Protein AF-A0A916C7D1-F1 (afdb_monomer_lite)

Foldseek 3Di:
DPPDQDDPVQLVVLQVVLCPDPQAHDPPDSVQSRLQSVLCVVPVQWDGWDDAPPDFQEIETEGQDDDDCVQVVSLVVSQQVPQRNQEYEYEYPVAHSRPVVSSVVLLVPQWDPPLFKDKDAFTQHDQPPPPDPHGRTDIHMRTHSYHADVVSVHDPDDDDDPVVVCCVVPVCPVVVCVVCVCVVCVVDDPDPPDDDPPD

Structure (mmCIF, N/CA/C/O backbone):
data_AF-A0A916C7D1-F1
#
_entry.id   AF-A0A916C7D1-F1
#
loop_
_atom_site.group_PDB
_atom_site.id
_atom_site.type_symbol
_atom_site.label_atom_id
_atom_site.label_alt_id
_atom_site.label_comp_id
_atom_site.label_asym_id
_atom_site.label_entity_id
_atom_site.label_seq_id
_atom_site.pdbx_PDB_ins_code
_atom_site.Cartn_x
_atom_site.Cartn_y
_atom_site.Cartn_z
_atom_site.occupancy
_atom_site.B_iso_or_equiv
_atom_site.auth_seq_id
_atom_site.auth_comp_id
_atom_site.auth_asym_id
_atom_site.auth_atom_id
_atom_site.pdbx_PDB_model_num
ATOM 1 N N . MET A 1 1 ? 5.564 10.829 -29.225 1.00 35.25 1 MET A N 1
ATOM 2 C CA . MET A 1 1 ? 4.770 11.935 -28.636 1.00 35.25 1 MET A CA 1
ATOM 3 C C . MET A 1 1 ? 5.272 12.227 -27.221 1.00 35.25 1 MET A C 1
ATOM 5 O O . MET A 1 1 ? 5.145 11.368 -26.360 1.00 35.25 1 MET A O 1
ATOM 9 N N . ARG A 1 2 ? 5.896 13.388 -26.961 1.00 41.88 2 ARG A N 1
ATOM 10 C CA . ARG A 1 2 ? 6.259 13.799 -25.588 1.00 41.88 2 ARG A CA 1
ATOM 11 C C . ARG A 1 2 ? 4.977 14.198 -24.852 1.00 41.88 2 ARG A C 1
ATOM 13 O O . ARG A 1 2 ? 4.341 15.173 -25.237 1.00 41.88 2 ARG A O 1
ATOM 20 N N . GLY A 1 3 ? 4.586 13.441 -23.826 1.00 49.94 3 GLY A N 1
ATOM 21 C CA . GLY A 1 3 ? 3.453 13.802 -22.971 1.00 49.94 3 GLY A CA 1
ATOM 22 C C . GLY A 1 3 ? 3.654 15.190 -22.353 1.00 49.94 3 GLY A C 1
ATOM 23 O O . GLY A 1 3 ? 4.772 15.534 -21.962 1.00 49.94 3 GLY A O 1
ATOM 24 N N . LYS A 1 4 ? 2.587 15.999 -22.287 1.00 60.44 4 LYS A N 1
ATOM 25 C CA . LYS A 1 4 ? 2.621 17.338 -21.673 1.00 60.44 4 LYS A CA 1
ATOM 26 C C . LYS A 1 4 ? 3.214 17.246 -20.257 1.00 60.44 4 LYS A C 1
ATOM 28 O O . LYS A 1 4 ? 2.735 16.457 -19.439 1.00 60.44 4 LYS A O 1
ATOM 33 N N . LYS A 1 5 ? 4.262 18.034 -19.976 1.00 68.69 5 LYS A N 1
ATOM 34 C CA . LYS A 1 5 ? 4.862 18.139 -18.635 1.00 68.69 5 LYS A CA 1
ATOM 35 C C . LYS A 1 5 ? 3.813 18.675 -17.648 1.00 68.69 5 LYS A C 1
ATOM 37 O O . LYS A 1 5 ? 2.983 19.496 -18.027 1.00 68.69 5 LYS A O 1
ATOM 42 N N . ALA A 1 6 ? 3.838 18.187 -16.407 1.00 73.94 6 ALA A N 1
ATOM 43 C CA . ALA A 1 6 ? 3.000 18.725 -15.334 1.00 73.94 6 ALA A CA 1
ATOM 44 C C . ALA A 1 6 ? 3.373 20.193 -15.070 1.00 73.94 6 ALA A C 1
ATOM 46 O O . ALA A 1 6 ? 4.562 20.515 -15.078 1.00 73.94 6 ALA A O 1
ATOM 47 N N . THR A 1 7 ? 2.386 21.063 -14.852 1.00 82.75 7 THR A N 1
ATOM 48 C CA . THR A 1 7 ? 2.628 22.466 -14.479 1.00 82.75 7 THR A CA 1
ATOM 49 C C . THR A 1 7 ? 2.867 22.590 -12.973 1.00 82.75 7 THR A C 1
ATOM 51 O O . THR A 1 7 ? 2.420 21.747 -12.193 1.00 82.75 7 THR A O 1
ATOM 54 N N . THR A 1 8 ? 3.555 23.650 -12.543 1.00 77.50 8 THR A N 1
ATOM 55 C CA . THR A 1 8 ? 3.795 23.942 -11.118 1.00 77.50 8 THR A CA 1
ATOM 56 C C . THR A 1 8 ? 2.486 24.032 -10.330 1.00 77.50 8 THR A C 1
ATOM 58 O O . THR A 1 8 ? 2.383 23.478 -9.241 1.00 77.50 8 THR A O 1
ATOM 61 N N . GLU A 1 9 ? 1.454 24.645 -10.913 1.00 81.50 9 GLU A N 1
ATOM 62 C CA . GLU A 1 9 ? 0.116 24.754 -10.316 1.00 81.50 9 GLU A CA 1
ATOM 63 C C . GLU A 1 9 ? -0.519 23.390 -10.038 1.00 81.50 9 GLU A C 1
ATOM 65 O O . GLU A 1 9 ? -1.119 23.195 -8.986 1.00 81.50 9 GLU A O 1
ATOM 70 N N . GLN A 1 10 ? -0.342 22.420 -10.940 1.00 78.94 10 GLN A N 1
ATOM 71 C CA . GLN A 1 10 ? -0.865 21.062 -10.763 1.00 78.94 10 GLN A CA 1
ATOM 72 C C . GLN A 1 10 ? -0.169 20.334 -9.609 1.00 78.94 10 GLN A C 1
ATOM 74 O O . GLN A 1 10 ? -0.823 19.636 -8.840 1.00 78.94 10 GLN A O 1
ATOM 79 N N . ILE A 1 11 ? 1.146 20.520 -9.459 1.00 75.50 11 ILE A N 1
ATOM 80 C CA . ILE A 1 11 ? 1.911 19.950 -8.340 1.00 75.50 11 ILE A CA 1
ATOM 81 C C . ILE A 1 11 ? 1.467 20.595 -7.022 1.00 75.50 11 ILE A C 1
ATOM 83 O O . ILE A 1 11 ? 1.210 19.890 -6.049 1.00 75.50 11 ILE A O 1
ATOM 87 N N . ILE A 1 12 ? 1.316 21.923 -7.002 1.00 75.38 12 ILE A N 1
ATOM 88 C CA . ILE A 1 12 ? 0.826 22.661 -5.832 1.00 75.38 12 ILE A CA 1
ATOM 89 C C . ILE A 1 12 ? -0.597 22.223 -5.463 1.00 75.38 12 ILE A C 1
ATOM 91 O O . ILE A 1 12 ? -0.888 22.079 -4.280 1.00 75.38 12 ILE A O 1
ATOM 95 N N . ALA A 1 13 ? -1.475 21.983 -6.440 1.00 78.00 13 ALA A N 1
ATOM 96 C CA . ALA A 1 13 ? -2.831 21.504 -6.186 1.00 78.00 13 ALA A CA 1
ATOM 97 C C . ALA A 1 13 ? -2.830 20.138 -5.484 1.00 78.00 13 ALA A C 1
ATOM 99 O O . ALA A 1 13 ? -3.511 19.982 -4.475 1.00 78.00 13 ALA A O 1
ATOM 100 N N . VAL A 1 14 ? -2.002 19.192 -5.945 1.00 73.06 14 VAL A N 1
ATOM 101 C CA . VAL A 1 14 ? -1.853 17.877 -5.294 1.00 73.06 14 VAL A CA 1
ATOM 102 C C . VAL A 1 14 ? -1.266 18.008 -3.888 1.00 73.06 14 VAL A C 1
ATOM 104 O O . VAL A 1 14 ? -1.755 17.364 -2.965 1.00 73.06 14 VAL A O 1
ATOM 107 N N . LEU A 1 15 ? -0.267 18.875 -3.693 1.00 69.25 15 LEU A N 1
ATOM 108 C CA . LEU A 1 15 ? 0.289 19.158 -2.364 1.00 69.25 15 LEU A CA 1
ATOM 109 C C . LEU A 1 15 ? -0.768 19.736 -1.410 1.00 69.25 15 LEU A C 1
ATOM 111 O O . LEU A 1 15 ? -0.832 19.336 -0.250 1.00 69.25 15 LEU A O 1
ATOM 115 N N . LYS A 1 16 ? -1.615 20.654 -1.893 1.00 68.38 16 LYS A N 1
ATOM 116 C CA . LYS A 1 16 ? -2.704 21.255 -1.108 1.00 68.38 16 LYS A CA 1
ATOM 117 C C . LYS A 1 16 ? -3.805 20.245 -0.779 1.00 68.38 16 LYS A C 1
ATOM 119 O O . LYS A 1 16 ? -4.255 20.212 0.360 1.00 68.38 16 LYS A O 1
ATOM 124 N N . GLU A 1 17 ? -4.207 19.408 -1.734 1.00 67.56 17 GLU A N 1
ATOM 125 C CA . GLU A 1 17 ? -5.181 18.327 -1.519 1.00 67.56 17 GLU A CA 1
ATOM 126 C C . GLU A 1 17 ? -4.675 17.333 -0.461 1.00 67.56 17 GLU A C 1
ATOM 128 O O . GLU A 1 17 ? -5.382 17.030 0.500 1.00 67.56 17 GLU A O 1
ATOM 133 N N . ALA A 1 18 ? -3.414 16.904 -0.579 1.00 60.62 18 ALA A N 1
ATOM 134 C CA . ALA A 1 18 ? -2.760 16.021 0.386 1.00 60.62 18 ALA A CA 1
ATOM 135 C C . ALA A 1 18 ? -2.576 16.658 1.778 1.00 60.62 18 ALA A C 1
ATOM 137 O O . ALA A 1 18 ? -2.448 15.946 2.773 1.00 60.62 18 ALA A O 1
ATOM 138 N N . ALA A 1 19 ? -2.550 17.991 1.869 1.00 54.19 19 ALA A N 1
ATOM 139 C CA . ALA A 1 19 ? -2.508 18.714 3.140 1.00 54.19 19 ALA A CA 1
ATOM 140 C C . ALA A 1 19 ? -3.900 18.908 3.776 1.00 54.19 19 ALA A C 1
ATOM 142 O O . ALA A 1 19 ? -3.979 19.119 4.984 1.00 54.19 19 ALA A O 1
ATOM 143 N N . ALA A 1 20 ? -4.979 18.839 2.986 1.00 51.28 20 ALA A N 1
ATOM 144 C CA . ALA A 1 20 ? -6.351 19.134 3.412 1.00 51.28 20 ALA A CA 1
ATOM 145 C C . ALA A 1 20 ? -7.208 17.887 3.724 1.00 51.28 20 ALA A C 1
ATOM 147 O O . ALA A 1 20 ? -8.295 18.016 4.286 1.00 51.28 20 ALA A O 1
ATOM 148 N N . GLY A 1 21 ? -6.756 16.682 3.359 1.00 49.97 21 GLY A N 1
ATOM 149 C CA . GLY A 1 21 ? -7.507 15.441 3.563 1.00 49.97 21 GLY A CA 1
ATOM 150 C C . GLY A 1 21 ? -7.534 14.963 5.030 1.00 49.97 21 GLY A C 1
ATOM 151 O O . GLY A 1 21 ? -6.478 14.863 5.651 1.00 49.97 21 GLY A O 1
ATOM 152 N N . PRO A 1 22 ? -8.698 14.564 5.586 1.00 42.72 22 PRO A N 1
ATOM 153 C CA . PRO A 1 22 ? -8.833 14.170 6.996 1.00 42.72 22 PRO A CA 1
ATOM 154 C C . PRO A 1 22 ? -8.250 12.787 7.352 1.00 42.72 22 PRO A C 1
ATOM 156 O O . PRO A 1 22 ? -8.287 12.406 8.517 1.00 42.72 22 PRO A O 1
ATOM 159 N N . ARG A 1 23 ? -7.743 12.010 6.379 1.00 48.44 23 ARG A N 1
ATOM 160 C CA . ARG A 1 23 ? -7.235 10.636 6.601 1.00 48.44 23 ARG A CA 1
ATOM 161 C C . ARG A 1 23 ? -5.829 10.344 6.079 1.00 48.44 23 ARG A C 1
ATOM 163 O O . ARG A 1 23 ? -5.183 9.458 6.616 1.00 48.44 23 ARG A O 1
ATOM 170 N N . PHE A 1 24 ? -5.352 11.070 5.071 1.00 48.81 24 PHE A N 1
ATOM 171 C CA . PHE A 1 24 ? -4.033 10.852 4.475 1.00 48.81 24 PHE A CA 1
ATOM 172 C C . PHE A 1 24 ? -3.272 12.167 4.519 1.00 48.81 24 PHE A C 1
ATOM 174 O O . PHE A 1 24 ? -3.355 12.979 3.602 1.00 48.81 24 PHE A O 1
ATOM 181 N N . ARG A 1 25 ? -2.570 12.409 5.623 1.00 48.59 25 ARG A N 1
ATOM 182 C CA . ARG A 1 25 ? -1.620 13.516 5.708 1.00 48.59 25 ARG A CA 1
ATOM 183 C C . ARG A 1 25 ? -0.259 12.984 5.288 1.00 48.59 25 ARG A C 1
ATOM 185 O O . ARG A 1 25 ? 0.162 11.997 5.875 1.00 48.59 25 ARG A O 1
ATOM 192 N N . ARG A 1 26 ? 0.443 13.732 4.425 1.00 54.31 26 ARG A N 1
ATOM 193 C CA . ARG A 1 26 ? 1.877 13.623 4.050 1.00 54.31 26 ARG A CA 1
ATOM 194 C C . ARG A 1 26 ? 2.105 13.091 2.636 1.00 54.31 26 ARG A C 1
ATOM 196 O O . ARG A 1 26 ? 2.590 11.993 2.430 1.00 54.31 26 ARG A O 1
ATOM 203 N N . VAL A 1 27 ? 1.905 13.956 1.649 1.00 55.91 27 VAL A N 1
ATOM 204 C CA . VAL A 1 27 ? 2.911 14.013 0.584 1.00 55.91 27 VAL A CA 1
ATOM 205 C C . VAL A 1 27 ? 4.042 14.873 1.146 1.00 55.91 27 VAL A C 1
ATOM 207 O O . VAL A 1 27 ? 3.941 16.099 1.161 1.00 55.91 27 VAL A O 1
ATOM 210 N N . ALA A 1 28 ? 5.055 14.233 1.736 1.00 57.72 28 ALA A N 1
ATOM 211 C CA . ALA A 1 28 ? 6.120 14.933 2.461 1.00 57.72 28 ALA A CA 1
ATOM 212 C C . ALA A 1 28 ? 7.096 15.657 1.517 1.00 57.72 28 ALA A C 1
ATOM 214 O O . ALA A 1 28 ? 7.663 16.686 1.884 1.00 57.72 28 ALA A O 1
ATOM 215 N N . ALA A 1 29 ? 7.263 15.150 0.290 1.00 69.69 29 ALA A N 1
ATOM 216 C CA . ALA A 1 29 ? 8.194 15.691 -0.692 1.00 69.69 29 ALA A CA 1
ATOM 217 C C . ALA A 1 29 ? 7.489 16.120 -1.997 1.00 69.69 29 ALA A C 1
ATOM 219 O O . ALA A 1 29 ? 6.632 15.398 -2.512 1.00 69.69 29 ALA A O 1
ATOM 220 N N . PRO A 1 30 ? 7.901 17.238 -2.629 1.00 76.62 30 PRO A N 1
ATOM 221 C CA . PRO A 1 30 ? 7.400 17.647 -3.948 1.00 76.62 30 PRO A CA 1
ATOM 222 C C . PRO A 1 30 ? 7.543 16.570 -5.036 1.00 76.62 30 PRO A C 1
ATOM 224 O O . PRO A 1 30 ? 6.753 16.516 -5.979 1.00 76.62 30 PRO A O 1
ATOM 227 N N . MET A 1 31 ? 8.546 15.697 -4.902 1.00 79.56 31 MET A N 1
ATOM 228 C CA . MET A 1 31 ? 8.765 14.574 -5.814 1.00 79.56 31 MET A CA 1
ATOM 229 C C . MET A 1 31 ? 7.673 13.509 -5.698 1.00 79.56 31 MET A C 1
ATOM 231 O O . MET A 1 31 ? 7.200 13.023 -6.728 1.00 79.56 31 MET A O 1
ATOM 235 N N . ASP A 1 32 ? 7.215 13.218 -4.481 1.00 85.00 32 ASP A N 1
ATOM 236 C CA . ASP A 1 32 ? 6.101 12.299 -4.238 1.00 85.00 32 ASP A CA 1
ATOM 237 C C . ASP A 1 32 ? 4.797 12.882 -4.787 1.00 85.00 32 ASP A C 1
ATOM 239 O O . ASP A 1 32 ? 4.029 12.172 -5.431 1.00 85.00 32 ASP A O 1
ATOM 243 N N . ALA A 1 33 ? 4.591 14.200 -4.661 1.00 85.06 33 ALA A N 1
ATOM 244 C CA . ALA A 1 33 ? 3.433 14.889 -5.239 1.00 85.06 33 ALA A CA 1
ATOM 245 C C . ALA A 1 33 ? 3.380 14.733 -6.759 1.00 85.06 33 ALA A C 1
ATOM 247 O O . ALA A 1 33 ? 2.333 14.447 -7.344 1.00 85.06 33 ALA A O 1
ATOM 248 N N . LEU A 1 34 ? 4.529 14.910 -7.413 1.00 87.00 34 LEU A N 1
ATOM 249 C CA . LEU A 1 34 ? 4.649 14.759 -8.855 1.00 87.00 34 LEU A CA 1
ATOM 250 C C . LEU A 1 34 ? 4.457 13.300 -9.291 1.00 87.00 34 LEU A C 1
ATOM 252 O O . LEU A 1 34 ? 3.812 13.052 -10.315 1.00 87.00 34 LEU A O 1
ATOM 256 N N . ALA A 1 35 ? 5.014 12.344 -8.544 1.00 89.44 35 ALA A N 1
ATOM 257 C CA . ALA A 1 35 ? 4.830 10.919 -8.801 1.00 89.44 35 ALA A CA 1
ATOM 258 C C . ALA A 1 35 ? 3.353 10.528 -8.659 1.00 89.44 35 ALA A C 1
ATOM 260 O O . ALA A 1 35 ? 2.786 9.962 -9.595 1.00 89.44 35 ALA A O 1
ATOM 261 N N . LEU A 1 36 ? 2.711 10.931 -7.561 1.00 91.69 36 LEU A N 1
ATOM 262 C CA . LEU A 1 36 ? 1.290 10.721 -7.297 1.00 91.69 36 LEU A CA 1
ATOM 263 C C . LEU A 1 36 ? 0.418 11.332 -8.397 1.00 91.69 36 LEU A C 1
ATOM 265 O O . LEU A 1 36 ? -0.439 10.648 -8.948 1.00 91.69 36 LEU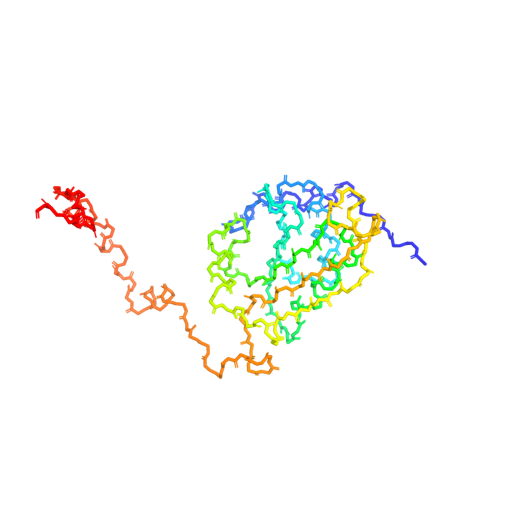 A O 1
ATOM 269 N N . TYR A 1 37 ? 0.676 12.583 -8.787 1.00 90.25 37 TYR A N 1
ATOM 270 C CA . TYR A 1 37 ? -0.042 13.248 -9.876 1.00 90.25 37 TYR A CA 1
ATOM 271 C C . TYR A 1 37 ? 0.034 12.459 -11.191 1.00 90.25 37 TYR A C 1
ATOM 273 O O . TYR A 1 37 ? -0.970 12.256 -11.877 1.00 90.25 37 TYR A O 1
ATOM 281 N N . ARG A 1 38 ? 1.235 12.000 -11.562 1.00 90.94 38 ARG A N 1
ATOM 282 C CA . ARG A 1 38 ? 1.444 11.214 -12.788 1.00 90.94 38 ARG A CA 1
ATOM 283 C C . ARG A 1 38 ? 0.774 9.850 -12.711 1.00 90.94 38 ARG A C 1
ATOM 285 O O . ARG A 1 38 ? 0.254 9.389 -13.726 1.00 90.94 38 ARG A O 1
ATOM 292 N N . LEU A 1 39 ? 0.802 9.221 -11.541 1.00 93.25 39 LEU A N 1
ATOM 293 C CA . LEU A 1 39 ? 0.208 7.912 -11.319 1.00 93.25 39 LEU A CA 1
ATOM 294 C C . LEU A 1 39 ? -1.323 8.002 -11.367 1.00 93.25 39 LEU A C 1
ATOM 296 O O . LEU A 1 39 ? -1.935 7.239 -12.107 1.00 93.25 39 LEU A O 1
ATOM 300 N N . ARG A 1 40 ? -1.923 9.017 -10.727 1.00 94.44 40 ARG A N 1
ATOM 301 C CA . ARG A 1 40 ? -3.372 9.289 -10.750 1.00 94.44 40 ARG A CA 1
ATOM 302 C C . ARG A 1 40 ? -3.939 9.546 -12.144 1.00 94.44 40 ARG A C 1
ATOM 304 O O . ARG A 1 40 ? -5.084 9.200 -12.408 1.00 94.44 40 ARG A O 1
ATOM 311 N N . LYS A 1 41 ? -3.145 10.098 -13.070 1.00 93.31 41 LYS A N 1
ATOM 312 C CA . LYS A 1 41 ? -3.568 10.231 -14.477 1.00 93.31 41 LYS A CA 1
ATOM 313 C C . LYS A 1 41 ? -3.825 8.893 -15.165 1.00 93.31 41 LYS A C 1
ATOM 315 O O . LYS A 1 41 ? -4.655 8.842 -16.064 1.00 93.31 41 LYS A O 1
ATOM 320 N N . ALA A 1 42 ? -3.075 7.857 -14.798 1.00 93.25 42 ALA A N 1
ATOM 321 C CA . ALA A 1 42 ? -3.276 6.507 -15.316 1.00 93.25 42 ALA A CA 1
ATOM 322 C C . ALA A 1 42 ? -4.251 5.707 -14.439 1.00 93.25 42 ALA A C 1
ATOM 324 O O . ALA A 1 42 ? -5.025 4.911 -14.957 1.00 93.25 42 ALA A O 1
ATOM 325 N N . PHE A 1 43 ? -4.234 5.955 -13.127 1.00 96.31 43 PHE A N 1
ATOM 326 C CA . PHE A 1 43 ? -4.995 5.218 -12.123 1.00 96.31 43 PHE A CA 1
ATOM 327 C C . PHE A 1 43 ? -5.682 6.182 -11.147 1.00 96.31 43 PHE A C 1
ATOM 329 O O . PHE A 1 43 ? -5.120 6.483 -10.091 1.00 96.31 43 PHE A O 1
ATOM 336 N N . PRO A 1 44 ? -6.893 6.668 -11.469 1.00 94.69 44 PRO A N 1
ATOM 337 C CA . PRO A 1 44 ? -7.619 7.613 -10.617 1.00 94.69 44 PRO A CA 1
ATOM 338 C C . PRO A 1 44 ? -7.890 7.100 -9.194 1.00 94.69 44 PRO A C 1
ATOM 340 O O . PRO A 1 44 ? -8.000 7.903 -8.274 1.00 94.69 44 PRO A O 1
ATOM 343 N N . ASP A 1 45 ? -7.936 5.778 -9.001 1.00 95.44 45 ASP A N 1
ATOM 344 C CA . ASP A 1 45 ? -8.154 5.133 -7.699 1.00 95.44 45 ASP A CA 1
ATOM 345 C C . ASP A 1 45 ? -6.922 5.149 -6.770 1.00 95.44 45 ASP A C 1
ATOM 347 O O . ASP A 1 45 ? -6.991 4.661 -5.640 1.00 95.44 45 ASP A O 1
ATOM 351 N N . VAL A 1 46 ? -5.776 5.676 -7.221 1.00 96.00 46 VAL A N 1
ATOM 352 C CA . VAL A 1 46 ? -4.591 5.849 -6.368 1.00 96.00 46 VAL A CA 1
ATOM 353 C C . VAL A 1 46 ? -4.803 7.040 -5.441 1.00 96.00 46 VAL A C 1
ATOM 355 O O . VAL A 1 46 ? -4.856 8.193 -5.871 1.00 96.00 46 VAL A O 1
ATOM 358 N N . LEU A 1 47 ? -4.881 6.766 -4.144 1.00 93.00 47 LEU A N 1
ATOM 359 C CA . LEU A 1 47 ? -5.227 7.753 -3.129 1.00 93.00 47 LEU A CA 1
ATOM 360 C C . LEU A 1 47 ? -4.000 8.468 -2.574 1.00 93.00 47 LEU A C 1
ATOM 362 O O . LEU A 1 47 ? -4.046 9.682 -2.396 1.00 93.00 47 LEU A O 1
ATOM 366 N N . ALA A 1 48 ? -2.909 7.751 -2.328 1.00 92.19 48 ALA A N 1
ATOM 367 C CA . ALA A 1 48 ? -1.706 8.325 -1.737 1.00 92.19 48 ALA A CA 1
ATOM 368 C C . ALA A 1 48 ? -0.446 7.591 -2.195 1.00 92.19 48 ALA A C 1
ATOM 370 O O . ALA A 1 48 ? -0.500 6.442 -2.637 1.00 92.19 48 ALA A O 1
ATOM 371 N N . LEU A 1 49 ? 0.681 8.290 -2.090 1.00 93.19 49 LEU A N 1
ATOM 372 C CA . LEU A 1 49 ? 2.020 7.766 -2.307 1.00 93.19 49 LEU A CA 1
ATOM 373 C C . LEU A 1 49 ? 2.929 8.381 -1.246 1.00 93.19 49 LEU A C 1
ATOM 375 O O . LEU A 1 49 ? 2.973 9.607 -1.133 1.00 93.19 49 LEU A O 1
ATOM 379 N N . ASP A 1 50 ? 3.635 7.533 -0.509 1.00 91.62 50 ASP A N 1
ATOM 380 C CA . ASP A 1 50 ? 4.586 7.924 0.529 1.00 91.62 50 ASP A CA 1
ATOM 381 C C . ASP A 1 50 ? 5.943 7.267 0.262 1.00 91.62 50 ASP A C 1
ATOM 383 O O . ASP A 1 50 ? 6.041 6.043 0.130 1.00 91.62 50 ASP A O 1
ATOM 387 N N . SER A 1 51 ? 6.990 8.085 0.150 1.00 91.12 51 SER A N 1
ATOM 388 C CA . SER A 1 51 ? 8.371 7.605 0.170 1.00 91.12 51 SER A CA 1
ATOM 389 C C . SER A 1 51 ? 8.844 7.542 1.621 1.00 91.12 51 SER A C 1
ATOM 391 O O . SER A 1 51 ? 8.930 8.571 2.293 1.00 91.12 51 SER A O 1
ATOM 393 N N . VAL A 1 52 ? 9.188 6.347 2.104 1.00 90.44 52 VAL A N 1
ATOM 394 C CA . VAL A 1 52 ? 9.455 6.132 3.533 1.00 90.44 52 VAL A CA 1
ATOM 395 C C . VAL A 1 52 ? 10.735 6.852 3.964 1.00 90.44 52 VAL A C 1
ATOM 397 O O . VAL A 1 52 ? 11.846 6.518 3.540 1.00 90.44 52 VAL A O 1
ATOM 400 N N . GLY A 1 53 ? 10.588 7.838 4.852 1.00 84.88 53 GLY A N 1
ATOM 401 C CA . GLY A 1 53 ? 11.711 8.572 5.433 1.00 84.88 53 GLY A CA 1
ATOM 402 C C . GLY A 1 53 ? 12.675 7.641 6.174 1.00 84.88 53 GLY A C 1
ATOM 403 O O . GLY A 1 53 ? 12.262 6.848 7.014 1.00 84.88 53 GLY A O 1
ATOM 404 N N . GLY A 1 54 ? 13.969 7.724 5.854 1.00 84.69 54 GLY A N 1
ATOM 405 C CA . GLY A 1 54 ? 15.000 6.854 6.435 1.00 84.69 54 GLY A CA 1
ATOM 406 C C . GLY A 1 54 ? 15.113 5.461 5.799 1.00 84.69 54 GLY A C 1
ATOM 407 O O . GLY A 1 54 ? 16.067 4.751 6.099 1.00 84.69 54 GLY A O 1
ATOM 408 N N . ALA A 1 55 ? 14.215 5.089 4.879 1.00 89.00 55 ALA A N 1
ATOM 409 C CA . ALA A 1 55 ? 14.250 3.820 4.149 1.00 89.00 55 ALA A CA 1
ATOM 410 C C . ALA A 1 55 ? 14.259 4.058 2.629 1.00 89.00 55 ALA A C 1
ATOM 412 O O . ALA A 1 55 ? 13.320 3.719 1.906 1.00 89.00 55 ALA A O 1
ATOM 413 N N . THR A 1 56 ? 15.346 4.653 2.125 1.00 88.38 56 THR A N 1
ATOM 414 C CA . THR A 1 56 ? 15.539 4.911 0.689 1.00 88.38 56 THR A CA 1
ATOM 415 C C . THR A 1 56 ? 15.275 3.651 -0.132 1.00 88.38 56 THR A C 1
ATOM 417 O O . THR A 1 56 ? 15.851 2.598 0.133 1.00 88.38 56 THR A O 1
ATOM 420 N N . GLY A 1 57 ? 14.422 3.755 -1.150 1.00 92.06 57 GLY A N 1
ATOM 421 C CA . GLY A 1 57 ? 14.022 2.603 -1.957 1.00 92.06 57 GLY A CA 1
ATOM 422 C C . GLY A 1 57 ? 12.590 2.138 -1.706 1.00 92.06 57 GLY A C 1
ATOM 423 O O . GLY A 1 57 ? 12.004 1.528 -2.599 1.00 92.06 57 GLY A O 1
ATOM 424 N N . TRP A 1 58 ? 12.031 2.426 -0.527 1.00 95.75 58 TRP A N 1
ATOM 425 C CA . TRP A 1 58 ? 10.685 2.013 -0.133 1.00 95.75 58 TRP A CA 1
ATOM 426 C C . TRP A 1 58 ? 9.649 3.066 -0.506 1.00 95.75 58 TRP A C 1
ATOM 428 O O . TRP A 1 58 ? 9.734 4.216 -0.072 1.00 95.75 58 TRP A O 1
ATOM 438 N N . ILE A 1 59 ? 8.653 2.655 -1.289 1.00 96.00 59 ILE A N 1
ATOM 439 C CA . ILE A 1 59 ? 7.498 3.486 -1.622 1.00 96.00 59 ILE A CA 1
ATOM 440 C C . ILE A 1 59 ? 6.222 2.719 -1.308 1.00 96.00 59 ILE A C 1
ATOM 442 O O . ILE A 1 59 ? 6.035 1.588 -1.762 1.00 96.00 59 ILE A O 1
ATOM 446 N N . ILE A 1 60 ? 5.338 3.363 -0.558 1.00 97.38 60 ILE A N 1
ATOM 447 C CA . ILE A 1 60 ? 4.031 2.837 -0.185 1.00 97.38 60 ILE A CA 1
ATOM 448 C C . ILE A 1 60 ? 2.980 3.565 -1.016 1.00 97.38 60 ILE A C 1
ATOM 450 O O . ILE A 1 60 ? 2.991 4.792 -1.112 1.00 97.38 60 ILE A O 1
ATOM 454 N N . VAL A 1 61 ? 2.075 2.818 -1.641 1.00 97.19 61 VAL A N 1
ATOM 455 C CA . VAL A 1 61 ? 0.983 3.368 -2.448 1.00 97.19 61 VAL A CA 1
ATOM 456 C C . VAL A 1 61 ? -0.339 2.880 -1.886 1.00 97.19 61 VAL A C 1
ATOM 458 O O . VAL A 1 61 ? -0.579 1.678 -1.799 1.00 97.19 61 VAL A O 1
ATOM 461 N N . THR A 1 62 ? -1.220 3.813 -1.550 1.00 97.31 62 THR A N 1
ATOM 462 C CA . THR A 1 62 ? -2.570 3.503 -1.079 1.00 97.31 62 THR A CA 1
ATOM 463 C C . THR A 1 62 ? -3.548 3.577 -2.245 1.00 97.31 62 THR A C 1
ATOM 465 O O . THR A 1 62 ? -3.589 4.591 -2.948 1.00 97.31 62 THR A O 1
ATOM 468 N N . ILE A 1 63 ? -4.364 2.538 -2.439 1.00 97.44 63 ILE A N 1
ATOM 469 C CA . ILE A 1 63 ? -5.359 2.475 -3.520 1.00 97.44 63 ILE A CA 1
ATOM 470 C C . ILE A 1 63 ? -6.767 2.159 -3.007 1.00 97.44 63 ILE A C 1
ATOM 472 O O . ILE A 1 63 ? -6.953 1.417 -2.043 1.00 97.44 63 ILE A O 1
ATOM 476 N N . ASP A 1 64 ? -7.786 2.677 -3.691 1.00 97.06 64 ASP A N 1
ATOM 477 C CA . ASP A 1 64 ? -9.156 2.166 -3.592 1.00 97.06 64 ASP A CA 1
ATOM 478 C C . ASP A 1 64 ? -9.350 1.053 -4.629 1.00 97.06 64 ASP A C 1
ATOM 480 O O . ASP A 1 64 ? -9.840 1.299 -5.729 1.00 97.06 64 ASP A O 1
ATOM 484 N N . LYS A 1 65 ? -8.911 -0.169 -4.302 1.00 96.88 65 LYS A N 1
ATOM 485 C CA . LYS A 1 65 ? -8.910 -1.310 -5.228 1.00 96.88 65 LYS A CA 1
ATOM 486 C C . LYS A 1 65 ? -10.312 -1.587 -5.798 1.00 96.88 65 LYS A C 1
ATOM 488 O O . LYS A 1 65 ? -11.263 -1.841 -5.061 1.00 96.88 65 LYS A O 1
ATOM 493 N N . LYS A 1 66 ? -10.431 -1.559 -7.128 1.00 96.25 66 LYS A N 1
ATOM 494 C CA . LYS A 1 66 ? -11.660 -1.774 -7.914 1.00 96.25 66 LYS A CA 1
ATOM 495 C C . LYS A 1 66 ? -11.652 -3.054 -8.730 1.00 96.25 66 LYS A C 1
ATOM 497 O O . LYS A 1 66 ? -12.719 -3.516 -9.125 1.00 96.25 66 LYS A O 1
ATOM 502 N N . ARG A 1 67 ? -10.474 -3.592 -9.056 1.00 95.62 67 ARG A N 1
ATOM 503 C CA . ARG A 1 67 ? -10.338 -4.747 -9.954 1.00 95.62 67 ARG A CA 1
ATOM 504 C C . ARG A 1 67 ? -9.191 -5.659 -9.542 1.00 95.62 67 ARG A C 1
ATOM 506 O O . ARG A 1 67 ? -8.208 -5.220 -8.944 1.00 95.62 67 ARG A O 1
ATOM 513 N N . ARG A 1 68 ? -9.313 -6.915 -9.967 1.00 95.38 68 ARG A N 1
ATOM 514 C CA . ARG A 1 68 ? -8.287 -7.947 -9.847 1.00 95.38 68 ARG A CA 1
ATOM 515 C C . ARG A 1 68 ? -6.966 -7.491 -10.471 1.00 95.38 68 ARG A C 1
ATOM 517 O O . ARG A 1 68 ? -6.969 -6.994 -11.597 1.00 95.38 68 ARG A O 1
ATOM 524 N N . GLY A 1 69 ? -5.853 -7.674 -9.768 1.00 95.44 69 GLY A N 1
ATOM 525 C CA . GLY A 1 69 ? -4.503 -7.370 -10.254 1.00 95.44 69 GLY A CA 1
ATOM 526 C C . GLY A 1 69 ? -4.173 -5.877 -10.381 1.00 95.44 69 GLY A C 1
ATOM 527 O O . GLY A 1 69 ? -3.073 -5.541 -10.823 1.00 95.44 69 GLY A O 1
ATOM 528 N N . GLN A 1 70 ? -5.078 -4.975 -9.977 1.00 97.69 70 GLN A N 1
ATOM 529 C CA . GLN A 1 70 ? -4.865 -3.526 -10.070 1.00 97.69 70 GLN A CA 1
ATOM 530 C C . GLN A 1 70 ? -3.625 -3.072 -9.291 1.00 97.69 70 GLN A C 1
ATOM 532 O O . GLN A 1 70 ? -2.898 -2.200 -9.757 1.00 97.69 70 GLN A O 1
ATOM 537 N N . ALA A 1 71 ? -3.360 -3.669 -8.127 1.00 97.94 71 ALA A N 1
ATOM 538 C CA . ALA A 1 71 ? -2.195 -3.334 -7.316 1.00 97.94 71 ALA A CA 1
ATOM 539 C C . ALA A 1 71 ? -0.878 -3.597 -8.065 1.00 97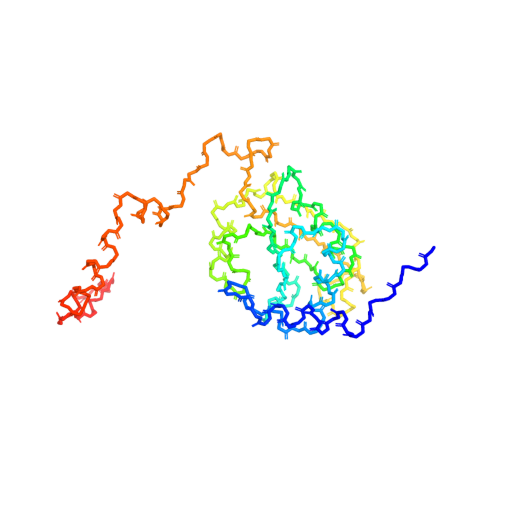.94 71 ALA A C 1
ATOM 541 O O . ALA A 1 71 ? -0.026 -2.711 -8.147 1.00 97.94 71 ALA A O 1
ATOM 542 N N . LEU A 1 72 ? -0.742 -4.767 -8.699 1.00 97.69 72 LEU A N 1
ATOM 543 C CA . LEU A 1 72 ? 0.426 -5.092 -9.522 1.00 97.69 72 LEU A CA 1
ATOM 544 C C . LEU A 1 72 ? 0.533 -4.171 -10.746 1.00 97.69 72 LEU A C 1
ATOM 546 O O . LEU A 1 72 ? 1.624 -3.714 -11.077 1.00 97.69 72 LEU A O 1
ATOM 550 N N . GLU A 1 73 ? -0.585 -3.827 -11.392 1.00 98.00 73 GLU A N 1
ATOM 551 C CA . GLU A 1 73 ? -0.603 -2.889 -12.525 1.00 98.00 73 GLU A CA 1
ATOM 552 C C . GLU A 1 73 ? -0.085 -1.491 -12.132 1.00 98.00 73 GLU A C 1
ATOM 554 O O . GLU A 1 73 ? 0.791 -0.927 -12.801 1.00 98.00 73 GLU A O 1
ATOM 559 N N . VAL A 1 74 ? -0.565 -0.966 -11.000 1.00 98.25 74 VAL A N 1
ATOM 560 C CA . VAL A 1 74 ? -0.097 0.296 -10.407 1.00 98.25 74 VAL A CA 1
ATOM 561 C C . VAL A 1 74 ? 1.390 0.204 -10.055 1.00 98.25 74 VAL A C 1
ATOM 563 O O . VAL A 1 74 ? 2.164 1.102 -10.403 1.00 98.25 74 VAL A O 1
ATOM 566 N N . GLY A 1 75 ? 1.810 -0.897 -9.424 1.00 98.12 75 GLY A N 1
ATOM 567 C CA . GLY A 1 75 ? 3.200 -1.151 -9.053 1.00 98.12 75 GLY A CA 1
ATOM 568 C C . GLY A 1 75 ? 4.141 -1.177 -10.257 1.00 98.12 75 GLY A C 1
ATOM 569 O O . GLY A 1 75 ? 5.163 -0.490 -10.246 1.00 98.12 75 GLY A O 1
ATOM 570 N N . ARG A 1 76 ? 3.774 -1.870 -11.346 1.00 98.12 76 ARG A N 1
ATOM 571 C CA . ARG A 1 76 ? 4.565 -1.907 -12.591 1.00 98.12 76 ARG A CA 1
ATOM 572 C C . ARG A 1 76 ? 4.728 -0.515 -13.184 1.00 98.12 76 ARG A C 1
ATOM 574 O O . ARG A 1 76 ? 5.830 -0.132 -13.585 1.00 98.12 76 ARG A O 1
ATOM 581 N N . ARG A 1 77 ? 3.652 0.279 -13.214 1.00 97.44 77 ARG A N 1
ATOM 582 C CA . ARG A 1 77 ? 3.717 1.658 -13.714 1.00 97.44 77 ARG A CA 1
ATOM 583 C C . ARG A 1 77 ? 4.664 2.513 -12.879 1.00 97.44 77 ARG A C 1
ATOM 585 O O . ARG A 1 77 ? 5.442 3.291 -13.444 1.00 97.44 77 ARG A O 1
ATOM 592 N N . LEU A 1 78 ? 4.602 2.389 -11.556 1.00 96.62 78 LEU A N 1
ATOM 593 C CA . LEU A 1 78 ? 5.489 3.122 -10.659 1.00 96.62 78 LEU A CA 1
ATOM 594 C C . LEU A 1 78 ? 6.946 2.667 -10.826 1.00 96.62 78 LEU A C 1
ATOM 596 O O . LEU A 1 78 ? 7.824 3.514 -10.983 1.00 96.62 78 LEU A O 1
ATOM 600 N N . ALA A 1 79 ? 7.198 1.359 -10.912 1.00 96.69 79 ALA A N 1
ATOM 601 C CA . ALA A 1 79 ? 8.526 0.788 -11.139 1.00 96.69 79 ALA A CA 1
ATOM 602 C C . ALA A 1 79 ? 9.187 1.311 -12.428 1.00 96.69 79 ALA A C 1
ATOM 604 O O . ALA A 1 79 ? 10.390 1.577 -12.441 1.00 96.69 79 ALA A O 1
ATOM 605 N N . GLN A 1 80 ? 8.412 1.519 -13.495 1.00 94.25 80 GLN A N 1
ATOM 606 C CA . GLN A 1 80 ? 8.909 2.072 -14.761 1.00 94.25 80 GLN A CA 1
ATOM 607 C C . GLN A 1 80 ? 9.189 3.581 -14.709 1.00 94.25 80 GLN A C 1
ATOM 609 O O . GLN A 1 80 ? 10.004 4.085 -15.479 1.00 94.25 80 GLN A O 1
ATOM 614 N N . THR A 1 81 ? 8.481 4.325 -13.854 1.00 92.19 81 THR A N 1
ATOM 615 C CA . THR A 1 81 ? 8.505 5.800 -13.865 1.00 92.19 81 THR A CA 1
ATOM 616 C C . THR A 1 81 ? 9.299 6.427 -12.731 1.00 92.19 81 THR A C 1
ATOM 618 O O . THR A 1 81 ? 9.720 7.578 -12.865 1.00 92.19 81 THR A O 1
ATOM 621 N N . SER A 1 82 ? 9.519 5.695 -11.641 1.00 92.62 82 SER A N 1
ATOM 622 C CA . SER A 1 82 ? 10.261 6.155 -10.473 1.00 92.62 82 SER A CA 1
ATOM 623 C C . SER A 1 82 ? 11.567 5.385 -10.325 1.00 92.62 82 SER A C 1
ATOM 625 O O . SER A 1 82 ? 11.569 4.173 -10.108 1.00 92.62 82 SER A O 1
ATOM 627 N N . ILE A 1 83 ? 12.694 6.093 -10.412 1.00 92.75 83 ILE A N 1
ATOM 628 C CA . ILE A 1 83 ? 14.033 5.504 -10.251 1.00 92.75 83 ILE A CA 1
ATOM 629 C C . ILE A 1 83 ? 14.321 5.063 -8.809 1.00 92.75 83 ILE A C 1
ATOM 631 O O . ILE A 1 83 ? 15.153 4.187 -8.604 1.00 92.75 83 ILE A O 1
ATOM 635 N N . SER A 1 84 ? 13.632 5.642 -7.820 1.00 91.44 84 SER A N 1
ATOM 636 C CA . SER A 1 84 ? 13.820 5.347 -6.395 1.00 91.44 84 SER A CA 1
ATOM 637 C C . SER A 1 84 ? 12.921 4.226 -5.876 1.00 91.44 84 SER A C 1
ATOM 639 O O . SER A 1 84 ? 13.119 3.775 -4.759 1.00 91.44 84 SER A O 1
ATOM 641 N N . ALA A 1 85 ? 11.946 3.760 -6.658 1.00 94.81 85 ALA A N 1
ATOM 642 C CA . ALA A 1 85 ? 10.964 2.762 -6.237 1.00 94.81 85 ALA A CA 1
ATOM 643 C C . ALA A 1 85 ? 11.524 1.332 -6.314 1.00 94.81 85 ALA A C 1
ATOM 645 O O . ALA A 1 85 ? 11.197 0.594 -7.239 1.00 94.81 85 ALA A O 1
ATOM 646 N N . LYS A 1 86 ? 12.415 0.952 -5.397 1.00 96.56 86 LYS A N 1
ATOM 647 C CA . LYS A 1 86 ? 13.011 -0.394 -5.375 1.00 96.56 86 LYS A CA 1
ATOM 648 C C . LYS A 1 86 ? 12.076 -1.433 -4.760 1.00 96.56 86 LYS A C 1
ATOM 650 O O . LYS A 1 86 ? 11.945 -2.533 -5.291 1.00 96.56 86 LYS A O 1
ATOM 655 N N . ILE A 1 87 ? 11.431 -1.064 -3.660 1.00 98.00 87 ILE A N 1
ATOM 656 C CA . ILE A 1 87 ? 10.450 -1.868 -2.938 1.00 98.00 87 ILE A CA 1
ATOM 657 C C . ILE A 1 87 ? 9.146 -1.080 -2.962 1.00 98.00 87 ILE A C 1
ATOM 659 O O . ILE A 1 87 ? 9.061 0.012 -2.403 1.00 98.00 87 ILE A O 1
ATOM 663 N N . ILE A 1 88 ? 8.152 -1.612 -3.664 1.00 98.50 88 ILE A N 1
ATOM 664 C CA . ILE A 1 88 ? 6.855 -0.968 -3.859 1.00 98.50 88 ILE A CA 1
ATOM 665 C C . ILE A 1 88 ? 5.820 -1.768 -3.086 1.00 98.50 88 ILE A C 1
ATOM 667 O O . ILE A 1 88 ? 5.530 -2.903 -3.453 1.00 98.50 88 ILE A O 1
ATOM 671 N N . VAL A 1 89 ? 5.251 -1.178 -2.042 1.00 98.56 89 VAL A N 1
ATOM 672 C CA . VAL A 1 89 ? 4.195 -1.803 -1.240 1.00 98.56 89 VAL A CA 1
ATOM 673 C C . VAL A 1 89 ? 2.871 -1.144 -1.586 1.00 98.56 89 VAL A C 1
ATOM 675 O O . VAL A 1 89 ? 2.713 0.064 -1.422 1.00 98.56 89 VAL A O 1
ATOM 678 N N . ILE A 1 90 ? 1.912 -1.925 -2.070 1.00 98.50 90 ILE A N 1
ATOM 679 C CA . ILE A 1 90 ? 0.565 -1.440 -2.369 1.00 98.50 90 ILE A CA 1
ATOM 680 C C . ILE A 1 90 ? -0.372 -1.864 -1.240 1.00 98.50 90 ILE A C 1
ATOM 682 O O . ILE A 1 90 ? -0.438 -3.045 -0.906 1.00 98.50 90 ILE A O 1
ATOM 686 N N . VAL A 1 91 ? -1.099 -0.908 -0.665 1.00 98.19 91 VAL A N 1
ATOM 687 C CA . VAL A 1 91 ? -2.052 -1.129 0.432 1.00 98.19 91 VAL A CA 1
ATOM 688 C C . VAL A 1 91 ? -3.437 -0.587 0.076 1.00 98.19 91 VAL A C 1
ATOM 690 O O . VAL A 1 91 ? -3.587 0.286 -0.782 1.00 98.19 91 VAL A O 1
ATOM 693 N N . ASP A 1 92 ? -4.470 -1.107 0.733 1.00 96.31 92 ASP A N 1
ATOM 694 C CA . ASP A 1 92 ? -5.845 -0.633 0.563 1.00 96.31 92 ASP A CA 1
ATOM 695 C C . ASP A 1 92 ? -6.087 0.724 1.235 1.00 96.31 92 ASP A C 1
ATOM 697 O O . ASP A 1 92 ? -5.397 1.122 2.172 1.00 96.31 92 ASP A O 1
ATOM 701 N N . LYS A 1 93 ? -7.165 1.395 0.817 1.00 94.94 93 LYS A N 1
ATOM 702 C CA . LYS A 1 93 ? -7.662 2.669 1.367 1.00 94.94 93 LYS A CA 1
ATOM 703 C C . LYS A 1 93 ? -7.953 2.697 2.872 1.00 94.94 93 LYS A C 1
ATOM 705 O O . LYS A 1 93 ? -8.274 3.762 3.395 1.00 94.94 93 LYS A O 1
ATOM 710 N N . ASP A 1 94 ? -7.954 1.551 3.547 1.00 92.19 94 ASP A N 1
ATOM 711 C CA . ASP A 1 94 ? -8.155 1.451 4.995 1.00 92.19 94 ASP A CA 1
ATOM 712 C C . ASP A 1 94 ? -6.844 1.480 5.797 1.00 92.19 94 ASP A C 1
ATOM 714 O O . ASP A 1 94 ? -6.904 1.415 7.024 1.00 92.19 94 ASP A O 1
ATOM 718 N N . VAL A 1 95 ? -5.695 1.593 5.120 1.00 92.62 95 VAL A N 1
ATOM 719 C CA . VAL A 1 95 ? -4.350 1.628 5.710 1.00 92.62 95 VAL A CA 1
ATOM 720 C C . VAL A 1 95 ? -3.722 3.004 5.494 1.00 92.62 95 VAL A C 1
ATOM 722 O O . VAL A 1 95 ? -3.628 3.476 4.355 1.00 92.62 95 VAL A O 1
ATOM 725 N N . ASP A 1 96 ? -3.255 3.643 6.572 1.00 90.44 96 ASP A N 1
ATOM 726 C CA . ASP A 1 96 ? -2.441 4.856 6.456 1.00 90.44 96 ASP A CA 1
ATOM 727 C C . ASP A 1 96 ? -1.014 4.485 6.030 1.00 90.44 96 ASP A C 1
ATOM 729 O O . ASP A 1 96 ? -0.212 4.001 6.830 1.00 90.44 96 ASP A O 1
ATOM 733 N N . GLY A 1 97 ? -0.679 4.749 4.763 1.00 89.50 97 GLY A N 1
ATOM 734 C CA . GLY A 1 97 ? 0.647 4.470 4.204 1.00 89.50 97 GLY A CA 1
ATOM 735 C C . GLY A 1 97 ? 1.797 5.199 4.908 1.00 89.50 97 GLY A C 1
ATOM 736 O O . GLY A 1 97 ? 2.940 4.775 4.801 1.00 89.50 97 GLY A O 1
ATOM 737 N N . THR A 1 98 ? 1.500 6.255 5.667 1.00 87.88 98 THR A N 1
ATOM 738 C CA . THR A 1 98 ? 2.489 7.072 6.388 1.00 87.88 98 THR A CA 1
ATOM 739 C C . THR A 1 98 ? 2.709 6.596 7.831 1.00 87.88 98 THR A C 1
ATOM 741 O O . THR A 1 98 ? 3.559 7.128 8.559 1.00 87.88 98 THR A O 1
ATOM 744 N N . ASN A 1 99 ? 1.933 5.595 8.263 1.00 90.81 99 ASN A N 1
ATOM 745 C CA . ASN A 1 99 ? 2.092 4.877 9.517 1.00 90.81 99 ASN A CA 1
ATOM 746 C C . ASN A 1 99 ? 2.752 3.521 9.240 1.00 90.81 99 ASN A C 1
ATOM 748 O O . ASN A 1 99 ? 2.094 2.529 8.919 1.00 90.81 99 ASN A O 1
ATOM 752 N N . LEU A 1 100 ? 4.074 3.463 9.408 1.00 91.12 100 LEU A N 1
ATOM 753 C CA . LEU A 1 100 ? 4.840 2.252 9.118 1.00 91.12 100 LEU A CA 1
ATOM 754 C C . LEU A 1 100 ? 4.394 1.051 9.970 1.00 91.12 100 LEU A C 1
ATOM 756 O O . LEU A 1 100 ? 4.455 -0.078 9.495 1.00 91.12 100 LEU A O 1
ATOM 760 N N . GLY A 1 101 ? 3.896 1.272 11.192 1.00 94.12 101 GLY A N 1
ATOM 761 C CA . GLY A 1 101 ? 3.347 0.202 12.030 1.00 94.12 101 GLY A CA 1
ATOM 762 C C . GLY A 1 101 ? 2.119 -0.462 11.401 1.00 94.12 101 GLY A C 1
ATOM 763 O O . GLY A 1 101 ? 2.040 -1.690 11.339 1.00 94.12 101 GLY A O 1
ATOM 764 N N . GLU A 1 102 ? 1.192 0.337 10.865 1.00 93.25 102 GLU A N 1
ATOM 765 C CA . GLU A 1 102 ? 0.022 -0.178 10.140 1.00 93.25 102 GLU A CA 1
ATOM 766 C C . GLU A 1 102 ? 0.410 -0.879 8.838 1.00 93.25 102 GLU A C 1
ATOM 768 O O . GLU A 1 102 ? -0.145 -1.931 8.511 1.00 93.25 102 GLU A O 1
ATOM 773 N N . VAL A 1 103 ? 1.386 -0.337 8.111 1.00 95.94 103 VAL A N 1
ATOM 774 C CA . VAL A 1 103 ? 1.868 -0.927 6.856 1.00 95.94 103 VAL A CA 1
ATOM 775 C C . VAL A 1 103 ? 2.558 -2.262 7.117 1.00 95.94 103 VAL A C 1
ATOM 777 O O . VAL A 1 103 ? 2.224 -3.245 6.462 1.00 95.94 103 VAL A O 1
ATOM 780 N N . MET A 1 104 ? 3.446 -2.344 8.111 1.00 96.44 104 MET A N 1
ATOM 781 C CA . MET A 1 104 ? 4.093 -3.602 8.504 1.00 96.44 104 MET A CA 1
ATOM 782 C C . MET A 1 104 ? 3.068 -4.648 8.951 1.00 96.44 104 MET A C 1
ATOM 784 O O . MET A 1 104 ? 3.152 -5.801 8.531 1.00 96.44 104 MET A O 1
ATOM 788 N N . HIS A 1 105 ? 2.063 -4.253 9.741 1.00 95.00 105 HIS A N 1
ATOM 789 C CA . HIS A 1 105 ? 0.967 -5.149 10.112 1.00 95.00 105 HIS A CA 1
ATOM 790 C C . HIS A 1 105 ? 0.184 -5.632 8.884 1.00 95.00 105 HIS A C 1
ATOM 792 O O . HIS A 1 105 ? -0.140 -6.814 8.778 1.00 95.00 105 HIS A O 1
ATOM 798 N N . THR A 1 106 ? -0.101 -4.739 7.935 1.00 95.38 106 THR A N 1
ATOM 799 C CA . THR A 1 106 ? -0.814 -5.062 6.691 1.00 95.38 106 THR A CA 1
ATOM 800 C C . THR A 1 106 ? -0.016 -6.040 5.834 1.00 95.38 106 THR A C 1
ATOM 802 O O . THR A 1 106 ? -0.562 -7.051 5.401 1.00 95.38 106 THR A O 1
ATOM 805 N N . VAL A 1 107 ? 1.285 -5.801 5.652 1.00 97.38 107 VAL A N 1
ATOM 806 C CA . VAL A 1 107 ? 2.182 -6.724 4.945 1.00 97.38 107 VAL A CA 1
ATOM 807 C C . VAL A 1 107 ? 2.206 -8.082 5.652 1.00 97.38 107 VAL A C 1
ATOM 809 O O . VAL A 1 107 ? 1.999 -9.099 5.007 1.00 97.38 107 VAL A O 1
ATOM 812 N N . GLY A 1 108 ? 2.365 -8.123 6.977 1.00 95.69 108 GLY A N 1
ATOM 813 C CA . GLY A 1 108 ? 2.416 -9.386 7.723 1.00 95.69 108 GLY A CA 1
ATOM 814 C C . GLY A 1 108 ? 1.096 -10.169 7.770 1.00 95.69 108 GLY A C 1
ATOM 815 O O . GLY A 1 108 ? 1.122 -11.380 7.962 1.00 95.69 108 GLY A O 1
ATOM 816 N N . SER A 1 109 ? -0.052 -9.504 7.611 1.00 92.12 109 SER A N 1
ATOM 817 C CA . SER A 1 109 ? -1.377 -10.131 7.758 1.00 92.12 109 SER A CA 1
ATOM 818 C C . SER A 1 109 ? -2.112 -10.392 6.442 1.00 92.12 109 SER A C 1
ATOM 820 O O . SER A 1 109 ? -2.922 -11.317 6.388 1.00 92.12 109 SER A O 1
ATOM 822 N N . ARG A 1 110 ? -1.870 -9.593 5.392 1.00 93.06 110 ARG A N 1
ATOM 823 C CA . ARG A 1 110 ? -2.610 -9.667 4.117 1.00 93.06 110 ARG A CA 1
ATOM 824 C C . ARG A 1 110 ? -1.786 -10.225 2.965 1.00 93.06 110 ARG A C 1
ATOM 826 O O . ARG A 1 110 ? -2.345 -10.883 2.091 1.00 93.06 110 ARG A O 1
ATOM 833 N N . TRP A 1 111 ? -0.485 -9.941 2.934 1.00 95.56 111 TRP A N 1
ATOM 834 C CA . TRP A 1 111 ? 0.353 -10.296 1.795 1.00 95.56 111 TRP A CA 1
ATOM 835 C C . TRP A 1 111 ? 0.648 -11.795 1.785 1.00 95.56 111 TRP A C 1
ATOM 837 O O . TRP A 1 111 ? 1.208 -12.341 2.733 1.00 95.56 111 TRP A O 1
ATOM 847 N N . GLN A 1 112 ? 0.293 -12.455 0.683 1.00 93.88 112 GLN A N 1
ATOM 848 C CA . GLN A 1 112 ? 0.757 -13.803 0.373 1.00 93.88 112 GLN A CA 1
ATOM 849 C C . GLN A 1 112 ? 1.909 -13.713 -0.636 1.00 93.88 112 GLN A C 1
ATOM 851 O O . GLN A 1 112 ? 1.657 -13.391 -1.799 1.00 93.88 112 GLN A O 1
ATOM 856 N N . PRO A 1 113 ? 3.166 -13.998 -0.235 1.00 94.56 113 PRO A N 1
ATOM 857 C CA . PRO A 1 113 ? 4.332 -13.694 -1.064 1.00 94.56 113 PRO A CA 1
ATOM 858 C C . PRO A 1 113 ? 4.352 -14.361 -2.438 1.00 94.56 113 PRO A C 1
ATOM 860 O O . PRO A 1 113 ? 4.858 -13.773 -3.384 1.00 94.56 113 PRO A O 1
ATOM 863 N N . PHE A 1 114 ? 3.814 -15.575 -2.564 1.00 92.25 114 PHE A N 1
ATOM 864 C CA . PHE A 1 114 ? 3.852 -16.313 -3.826 1.00 92.25 114 PHE A CA 1
ATOM 865 C C . PHE A 1 114 ? 2.900 -15.735 -4.897 1.00 92.25 114 PHE A C 1
ATOM 867 O O . PHE A 1 114 ? 3.381 -15.401 -5.977 1.00 92.25 114 PHE A O 1
ATOM 874 N N . PRO A 1 115 ? 1.579 -15.582 -4.650 1.00 92.50 115 PRO A N 1
ATOM 875 C CA . PRO A 1 115 ? 0.657 -15.059 -5.665 1.00 92.50 115 PRO A CA 1
ATOM 876 C C . PRO A 1 115 ? 0.652 -13.527 -5.785 1.00 92.50 115 PRO A C 1
ATOM 878 O O . PRO A 1 115 ? 0.272 -13.004 -6.830 1.00 92.50 115 PRO A O 1
ATOM 881 N N . ALA A 1 116 ? 1.048 -12.806 -4.730 1.00 96.19 116 ALA A N 1
ATOM 882 C CA . ALA A 1 116 ? 0.851 -11.361 -4.605 1.00 96.19 116 ALA A CA 1
ATOM 883 C C . ALA A 1 116 ? 2.180 -10.580 -4.586 1.00 96.19 116 ALA A C 1
ATOM 885 O O . ALA A 1 116 ? 2.302 -9.539 -3.935 1.00 96.19 116 ALA A O 1
ATOM 886 N N . ALA A 1 117 ? 3.202 -11.085 -5.282 1.00 97.12 117 ALA A N 1
ATOM 887 C CA . ALA A 1 117 ? 4.462 -10.378 -5.485 1.00 97.12 117 ALA A CA 1
ATOM 888 C C . ALA A 1 117 ? 4.964 -10.509 -6.924 1.00 97.12 117 ALA A C 1
ATOM 890 O O . ALA A 1 117 ? 4.750 -11.518 -7.592 1.00 97.12 117 ALA A O 1
ATOM 891 N N . GLU A 1 118 ? 5.678 -9.489 -7.387 1.00 97.94 118 GLU A N 1
ATOM 892 C CA . GLU A 1 118 ? 6.318 -9.505 -8.698 1.00 97.94 118 GLU A CA 1
ATOM 893 C C . GLU A 1 118 ? 7.698 -8.867 -8.615 1.00 97.94 118 GLU A C 1
ATOM 895 O O . GLU A 1 118 ? 7.843 -7.723 -8.178 1.00 97.94 118 GLU A O 1
ATOM 900 N N . ILE A 1 119 ? 8.711 -9.611 -9.054 1.00 98.38 119 ILE A N 1
ATOM 901 C CA . ILE A 1 119 ? 10.071 -9.102 -9.197 1.00 98.38 119 ILE A CA 1
ATOM 902 C C . ILE A 1 119 ? 10.264 -8.689 -10.652 1.00 98.38 119 ILE A C 1
ATOM 904 O O . ILE A 1 119 ? 10.080 -9.482 -11.572 1.00 98.38 119 ILE A O 1
ATOM 908 N N . LEU A 1 120 ? 10.644 -7.432 -10.845 1.00 97.94 120 LEU A N 1
ATOM 909 C CA . LEU A 1 120 ? 10.960 -6.851 -12.136 1.00 97.94 120 LEU A CA 1
ATOM 910 C C . LEU A 1 120 ? 12.471 -6.707 -12.251 1.00 97.94 120 LEU A C 1
ATOM 912 O O . LEU A 1 120 ? 13.080 -5.929 -11.511 1.00 97.94 120 LEU A O 1
ATOM 916 N N . ASP A 1 121 ? 13.058 -7.441 -13.187 1.00 96.44 121 ASP A N 1
ATOM 917 C CA . ASP A 1 121 ? 14.480 -7.328 -13.480 1.00 96.44 121 ASP A CA 1
ATOM 918 C C . ASP A 1 121 ? 14.780 -6.135 -14.403 1.00 96.44 121 ASP A C 1
ATOM 920 O O . ASP A 1 121 ? 13.915 -5.638 -15.128 1.00 96.44 121 ASP A O 1
ATOM 924 N N . ASP A 1 122 ? 16.023 -5.665 -14.336 1.00 95.31 122 ASP A N 1
ATOM 925 C CA . ASP A 1 122 ? 16.605 -4.619 -15.169 1.00 95.31 122 ASP A CA 1
ATOM 926 C C . ASP A 1 122 ? 15.715 -3.368 -15.354 1.00 95.31 122 ASP A C 1
ATOM 928 O O . ASP A 1 122 ? 15.336 -2.967 -16.459 1.00 95.31 122 ASP A O 1
ATOM 932 N N . MET A 1 123 ? 15.394 -2.700 -14.246 1.00 96.81 123 MET A N 1
ATOM 933 C CA . MET A 1 123 ? 14.612 -1.461 -14.217 1.00 96.81 123 MET A CA 1
ATOM 934 C C . MET A 1 123 ? 15.495 -0.227 -13.967 1.00 96.81 123 MET A C 1
ATOM 936 O O . MET A 1 123 ? 16.595 -0.349 -13.426 1.00 96.81 123 MET A O 1
ATOM 940 N N . PRO A 1 124 ? 15.056 0.995 -14.344 1.00 95.19 124 PRO A N 1
ATOM 941 C CA . PRO A 1 124 ? 15.769 2.225 -13.994 1.00 95.19 124 PRO A CA 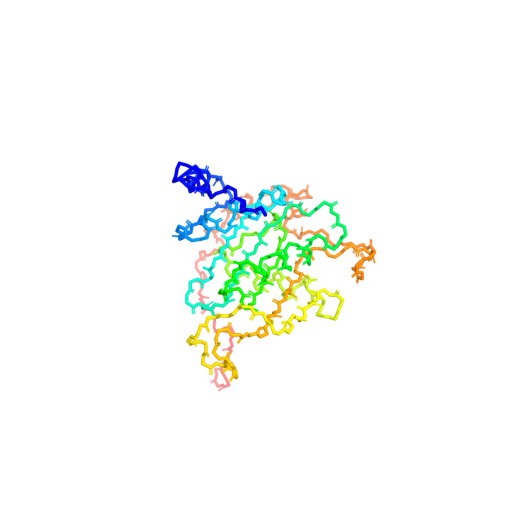1
ATOM 942 C C . PRO A 1 124 ? 15.931 2.353 -12.474 1.00 95.19 124 PRO A C 1
ATOM 944 O O . PRO A 1 124 ? 14.937 2.322 -11.747 1.00 95.19 124 PRO A O 1
ATOM 947 N N . GLY A 1 125 ? 17.165 2.500 -12.005 1.00 94.31 125 GLY A N 1
ATOM 948 C CA . GLY A 1 125 ? 17.520 2.588 -10.589 1.00 94.31 125 GLY A CA 1
ATOM 949 C C . GLY A 1 125 ? 18.288 3.863 -10.255 1.00 94.31 125 GLY A C 1
ATOM 950 O O . GLY A 1 125 ? 18.638 4.653 -11.135 1.00 94.31 125 GLY A O 1
ATOM 951 N N . ILE A 1 126 ? 18.573 4.059 -8.970 1.00 93.00 126 ILE A N 1
ATOM 952 C CA . ILE A 1 126 ? 19.432 5.150 -8.502 1.00 93.00 126 ILE A CA 1
ATOM 953 C C . ILE A 1 126 ? 20.889 4.828 -8.896 1.00 93.00 126 ILE A C 1
ATOM 955 O O . ILE A 1 126 ? 21.369 3.747 -8.564 1.00 93.00 126 ILE A O 1
ATOM 959 N N . PRO A 1 127 ? 21.627 5.736 -9.569 1.00 93.44 127 PRO A N 1
ATOM 960 C CA . PRO A 1 127 ? 23.021 5.491 -9.964 1.00 93.44 127 PRO A CA 1
ATOM 961 C C . PRO A 1 127 ? 23.981 5.153 -8.818 1.00 93.44 127 PRO A C 1
ATOM 963 O O . PRO A 1 127 ? 24.960 4.448 -9.041 1.00 93.44 127 PRO A O 1
ATOM 966 N N . LEU A 1 128 ? 23.677 5.651 -7.618 1.00 92.56 128 LEU A N 1
ATOM 967 C CA . LEU A 1 128 ? 24.433 5.459 -6.379 1.00 92.56 128 LEU A CA 1
ATOM 968 C C . LEU A 1 128 ? 23.856 4.347 -5.479 1.00 92.56 128 LEU A C 1
ATOM 970 O O . LEU A 1 128 ? 24.172 4.316 -4.294 1.00 92.56 128 LEU A O 1
ATOM 974 N N . ASP A 1 129 ? 22.978 3.470 -5.988 1.00 92.25 129 ASP A N 1
ATOM 975 C CA . ASP A 1 129 ? 22.517 2.299 -5.223 1.00 92.25 129 ASP A CA 1
ATOM 976 C C . ASP A 1 129 ? 23.716 1.363 -4.962 1.00 92.25 129 ASP A C 1
ATOM 978 O O . ASP A 1 129 ? 24.259 0.808 -5.920 1.00 92.25 129 ASP A O 1
ATOM 982 N N . PRO A 1 130 ? 24.134 1.154 -3.697 1.00 92.94 130 PRO A N 1
ATOM 983 C CA . PRO A 1 130 ? 25.321 0.359 -3.374 1.00 92.94 130 PRO A CA 1
ATOM 984 C C . PRO A 1 130 ? 25.174 -1.129 -3.718 1.00 92.94 130 PRO A C 1
ATOM 986 O O . PRO A 1 130 ? 26.167 -1.845 -3.767 1.00 92.94 130 PRO A O 1
ATOM 989 N N . SER A 1 131 ? 23.951 -1.608 -3.953 1.00 93.38 131 SER A N 1
ATOM 990 C CA . SER A 1 131 ? 23.692 -2.995 -4.359 1.00 93.38 131 SER A CA 1
ATOM 991 C C . SER A 1 131 ? 23.553 -3.176 -5.876 1.00 93.38 131 SER A C 1
ATOM 993 O O . SER A 1 131 ? 23.371 -4.300 -6.342 1.00 93.38 131 SER A O 1
ATOM 995 N N . ALA A 1 132 ? 23.603 -2.093 -6.660 1.00 92.69 132 ALA A N 1
ATOM 996 C CA . ALA A 1 132 ? 23.457 -2.173 -8.106 1.00 92.69 132 ALA A CA 1
ATOM 997 C C . ALA A 1 132 ? 24.732 -2.724 -8.762 1.00 92.69 132 ALA A C 1
ATOM 999 O O . ALA A 1 132 ? 25.800 -2.125 -8.677 1.00 92.69 132 ALA A O 1
ATOM 1000 N N . VAL A 1 133 ? 24.596 -3.831 -9.498 1.00 93.62 133 VAL A N 1
ATOM 1001 C CA . VAL A 1 133 ? 25.690 -4.409 -10.304 1.00 93.62 133 VAL A CA 1
ATOM 1002 C C . VAL A 1 133 ? 26.062 -3.489 -11.472 1.00 93.62 133 VAL A C 1
ATOM 1004 O O . VAL A 1 133 ? 27.229 -3.359 -11.832 1.00 93.62 133 VAL A O 1
ATOM 1007 N N . ARG A 1 134 ? 25.062 -2.824 -12.064 1.00 94.94 134 ARG A N 1
ATOM 1008 C CA . ARG A 1 134 ? 25.231 -1.834 -13.131 1.00 94.94 134 ARG A CA 1
ATOM 1009 C C . ARG A 1 134 ? 24.628 -0.511 -12.682 1.00 94.94 134 ARG A C 1
ATOM 1011 O O . ARG A 1 134 ? 23.436 -0.446 -12.393 1.00 94.94 134 ARG A O 1
ATOM 1018 N N . SER A 1 135 ? 25.435 0.549 -12.673 1.00 95.25 135 SER A N 1
ATOM 1019 C CA . SER A 1 135 ? 24.976 1.877 -12.254 1.00 95.25 135 SER A CA 1
ATOM 1020 C C . SER A 1 135 ? 23.725 2.317 -13.031 1.00 95.25 135 SER A C 1
ATOM 1022 O O . SER A 1 135 ? 23.635 2.161 -14.251 1.00 95.25 135 SER A O 1
ATOM 1024 N N . GLY A 1 136 ? 22.735 2.836 -12.302 1.00 94.81 136 GLY A N 1
ATOM 1025 C CA . GLY A 1 136 ? 21.469 3.327 -12.855 1.00 94.81 136 GLY A CA 1
ATOM 1026 C C . GLY A 1 136 ? 20.465 2.229 -13.218 1.00 94.81 136 GLY A C 1
ATOM 1027 O O . GLY A 1 136 ? 19.413 2.527 -13.791 1.00 94.81 136 GLY A O 1
ATOM 1028 N N . ARG A 1 137 ? 20.760 0.963 -12.900 1.00 96.25 137 ARG A N 1
ATOM 1029 C CA . ARG A 1 137 ? 19.900 -0.196 -13.170 1.00 96.25 137 ARG A CA 1
ATOM 1030 C C . ARG A 1 137 ? 19.755 -1.036 -11.904 1.00 96.25 137 ARG A C 1
ATOM 1032 O O . ARG A 1 137 ? 20.695 -1.152 -11.128 1.00 96.25 137 ARG A O 1
ATOM 1039 N N . SER A 1 138 ? 18.563 -1.567 -11.658 1.00 95.81 138 SER A N 1
ATOM 1040 C CA . SER A 1 138 ? 18.253 -2.314 -10.434 1.00 95.81 138 SER A CA 1
ATOM 1041 C C . SER A 1 138 ? 17.085 -3.268 -10.670 1.00 95.81 138 SER A C 1
ATOM 1043 O O . SER A 1 138 ? 16.243 -3.011 -11.534 1.00 95.81 138 SER A O 1
ATOM 1045 N N . SER A 1 139 ? 17.008 -4.337 -9.884 1.00 96.81 139 SER A N 1
ATOM 1046 C CA . SER A 1 139 ? 15.795 -5.143 -9.754 1.00 96.81 139 SER A CA 1
ATOM 1047 C C . SER A 1 139 ? 14.835 -4.477 -8.770 1.00 96.81 139 SER A C 1
ATOM 1049 O O . SER A 1 139 ? 15.262 -3.886 -7.774 1.00 96.81 139 SER A O 1
ATOM 1051 N N . LYS A 1 140 ? 13.533 -4.603 -9.010 1.00 98.12 140 LYS A N 1
ATOM 1052 C CA . LYS A 1 140 ? 12.484 -4.036 -8.153 1.00 98.12 140 LYS A CA 1
ATOM 1053 C C . LYS A 1 140 ? 11.512 -5.119 -7.732 1.00 98.12 140 LYS A C 1
ATOM 1055 O O . LYS A 1 140 ? 11.291 -6.055 -8.491 1.00 98.12 140 LYS A O 1
ATOM 1060 N N . ILE A 1 141 ? 10.903 -4.967 -6.564 1.00 98.50 141 ILE A N 1
ATOM 1061 C CA . ILE A 1 141 ? 9.818 -5.839 -6.117 1.00 98.50 141 ILE A CA 1
ATOM 1062 C C . ILE A 1 141 ? 8.547 -5.028 -5.895 1.00 98.50 141 ILE A C 1
ATOM 1064 O O . ILE A 1 141 ? 8.575 -3.943 -5.310 1.00 98.50 141 ILE A O 1
ATOM 1068 N N . ILE A 1 142 ? 7.436 -5.573 -6.374 1.00 98.62 142 ILE A N 1
ATOM 1069 C CA . ILE A 1 142 ? 6.089 -5.109 -6.073 1.00 98.62 142 ILE A CA 1
ATOM 1070 C C . ILE A 1 142 ? 5.485 -6.096 -5.081 1.00 98.62 142 ILE A C 1
ATOM 1072 O O . ILE A 1 142 ? 5.497 -7.302 -5.316 1.00 98.62 142 ILE A O 1
ATOM 1076 N N . ILE A 1 143 ? 4.961 -5.563 -3.987 1.00 98.62 143 ILE A N 1
ATOM 1077 C CA . ILE A 1 143 ? 4.283 -6.281 -2.916 1.00 98.62 143 ILE A CA 1
ATOM 1078 C C . ILE A 1 143 ? 2.829 -5.819 -2.935 1.00 98.62 143 ILE A C 1
ATOM 1080 O O . ILE A 1 143 ? 2.529 -4.675 -2.582 1.00 98.62 143 ILE A O 1
ATOM 1084 N N . ASP A 1 144 ? 1.927 -6.696 -3.366 1.00 98.31 144 ASP A N 1
ATOM 1085 C CA . ASP A 1 144 ? 0.493 -6.463 -3.253 1.00 98.31 144 ASP A CA 1
ATOM 1086 C C . ASP A 1 144 ? 0.018 -6.900 -1.860 1.00 98.31 144 ASP A C 1
ATOM 1088 O O . ASP A 1 144 ? -0.336 -8.055 -1.621 1.00 98.31 144 ASP A O 1
ATOM 1092 N N . ALA A 1 145 ? 0.034 -5.951 -0.922 1.00 97.94 145 ALA A N 1
ATOM 1093 C CA . ALA A 1 145 ? -0.485 -6.128 0.430 1.00 97.94 145 ALA A CA 1
ATOM 1094 C C . ALA A 1 145 ? -1.967 -5.719 0.541 1.00 97.94 145 ALA A C 1
ATOM 1096 O O . ALA A 1 145 ? -2.480 -5.532 1.648 1.00 97.94 145 ALA A O 1
ATOM 1097 N N . THR A 1 146 ? -2.671 -5.572 -0.588 1.00 97.00 146 THR A N 1
ATOM 1098 C CA . THR A 1 146 ? -4.121 -5.374 -0.568 1.00 97.00 146 THR A CA 1
ATOM 1099 C C . THR A 1 146 ? -4.842 -6.665 -0.198 1.00 97.00 146 THR A C 1
ATOM 1101 O O . THR A 1 146 ? -4.299 -7.769 -0.307 1.00 97.00 146 THR A O 1
ATOM 1104 N N . ARG A 1 147 ? -6.101 -6.542 0.223 1.00 94.81 147 ARG A N 1
ATOM 1105 C CA . ARG A 1 147 ? -6.998 -7.682 0.413 1.00 94.81 147 ARG A CA 1
ATOM 1106 C C . ARG A 1 147 ? -7.080 -8.453 -0.905 1.00 94.81 147 ARG A C 1
ATOM 1108 O O . ARG A 1 147 ? -7.563 -7.934 -1.917 1.00 94.81 147 ARG A O 1
ATOM 1115 N N . GLN A 1 148 ? -6.589 -9.687 -0.876 1.00 94.50 148 GLN A N 1
ATOM 1116 C CA . GLN A 1 148 ? -6.642 -10.592 -2.014 1.00 94.50 148 GLN A CA 1
ATOM 1117 C C . GLN A 1 148 ? -8.054 -11.151 -2.144 1.00 94.50 148 GLN A C 1
ATOM 1119 O O . GLN A 1 148 ? -8.623 -11.668 -1.177 1.00 94.50 148 GLN A O 1
ATOM 1124 N N . TRP A 1 149 ? -8.622 -11.037 -3.337 1.00 94.25 149 TRP A N 1
ATOM 1125 C CA . TRP A 1 149 ? -9.882 -11.691 -3.670 1.00 94.25 149 TRP A CA 1
ATOM 1126 C C . TRP A 1 149 ? -9.647 -13.172 -3.995 1.00 94.25 149 TRP A C 1
ATOM 1128 O O . TRP A 1 149 ? -8.511 -13.561 -4.287 1.00 94.25 149 TRP A O 1
ATOM 1138 N N . PRO A 1 150 ? -10.683 -14.029 -3.955 1.00 94.25 150 PRO A N 1
ATOM 1139 C CA . PRO A 1 150 ? -10.531 -15.452 -4.263 1.00 94.25 150 PRO A CA 1
ATOM 1140 C C . PRO A 1 150 ? -9.869 -15.718 -5.623 1.00 94.25 150 PRO A C 1
ATOM 1142 O O . PRO A 1 150 ? -9.058 -16.631 -5.756 1.00 94.25 150 PRO A O 1
ATOM 1145 N N . GLU A 1 151 ? -10.141 -14.876 -6.619 1.00 93.19 151 GLU A N 1
ATOM 1146 C CA . GLU A 1 151 ? -9.569 -14.950 -7.968 1.00 93.19 151 GLU A CA 1
ATOM 1147 C C . GLU A 1 151 ? -8.081 -14.545 -8.030 1.00 93.19 151 GLU A C 1
ATOM 1149 O O . GLU A 1 151 ? -7.438 -14.699 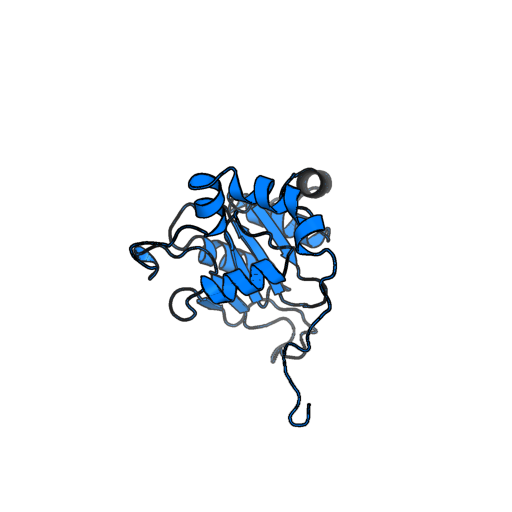-9.070 1.00 93.19 151 GLU A O 1
ATOM 1154 N N . GLU A 1 152 ? -7.535 -14.008 -6.938 1.00 92.94 152 GLU A N 1
ATOM 1155 C CA . GLU A 1 152 ? -6.123 -13.637 -6.761 1.00 92.94 152 GLU A CA 1
ATOM 1156 C C . GLU A 1 152 ? -5.381 -14.613 -5.835 1.00 92.94 152 GLU A C 1
ATOM 1158 O O . GLU A 1 152 ? -4.213 -14.412 -5.523 1.00 92.94 152 GLU A O 1
ATOM 1163 N N . GLY A 1 153 ? -6.047 -15.685 -5.391 1.00 90.44 153 GLY A N 1
ATOM 1164 C CA . GLY A 1 153 ? -5.504 -16.620 -4.403 1.00 90.44 153 GLY A CA 1
ATOM 1165 C C . GLY A 1 153 ? -5.792 -16.222 -2.952 1.00 90.44 153 GLY A C 1
ATOM 1166 O O . GLY A 1 153 ? -5.207 -16.794 -2.034 1.00 90.44 153 GLY A O 1
ATOM 1167 N N . GLY A 1 154 ? -6.693 -15.260 -2.732 1.00 92.69 154 GLY A N 1
ATOM 1168 C CA . GLY A 1 154 ? -7.197 -14.905 -1.409 1.00 92.69 154 GLY A CA 1
ATOM 1169 C C . GLY A 1 154 ? -8.219 -15.906 -0.846 1.00 92.69 154 GLY A C 1
ATOM 1170 O O . GLY A 1 154 ? -8.715 -16.787 -1.554 1.00 92.69 154 GLY A O 1
ATOM 1171 N N . PRO A 1 155 ? -8.573 -15.786 0.445 1.00 92.50 155 PRO A N 1
ATOM 1172 C CA . PRO A 1 155 ? -9.572 -16.649 1.066 1.00 92.50 155 PRO A CA 1
A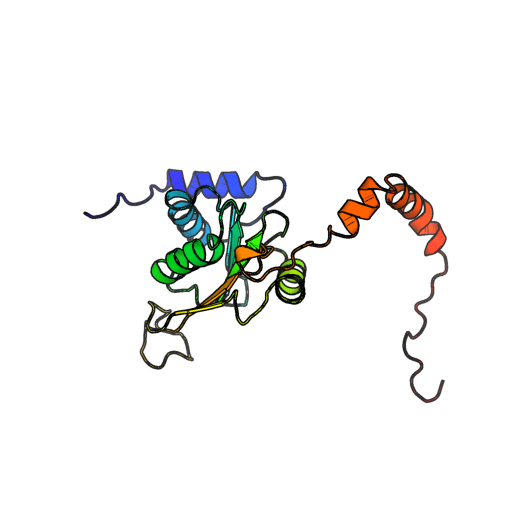TOM 1173 C C . PRO A 1 155 ? -10.984 -16.362 0.528 1.00 92.50 155 PRO A C 1
ATOM 1175 O O . PRO A 1 155 ? -11.344 -15.213 0.282 1.00 92.50 155 PRO A O 1
ATOM 1178 N N . LYS A 1 156 ? -11.830 -17.401 0.429 1.00 92.25 156 LYS A N 1
ATOM 1179 C CA . LYS A 1 156 ? -13.254 -17.267 0.037 1.00 92.25 156 LYS A CA 1
ATOM 1180 C C . LYS A 1 156 ? -14.038 -16.330 0.957 1.00 92.25 156 LYS A C 1
ATOM 1182 O O . LYS A 1 156 ? -14.924 -15.615 0.506 1.00 92.25 156 LYS A O 1
ATOM 1187 N N . ILE A 1 157 ? -13.718 -16.377 2.247 1.00 92.31 157 ILE A N 1
ATOM 1188 C CA . ILE A 1 157 ? -14.291 -15.518 3.276 1.00 92.31 157 ILE A CA 1
ATOM 1189 C C . ILE A 1 157 ? -13.140 -14.703 3.845 1.00 92.31 157 ILE A C 1
ATOM 1191 O O . ILE A 1 157 ? -12.281 -15.235 4.551 1.00 92.31 157 ILE A O 1
ATOM 1195 N N . TYR A 1 158 ? -13.116 -13.416 3.516 1.00 88.38 158 TYR A N 1
ATOM 1196 C CA . TYR A 1 158 ? -12.173 -12.487 4.115 1.00 88.38 158 TYR A CA 1
ATOM 1197 C C . TYR A 1 158 ? -12.717 -12.036 5.471 1.00 88.38 158 TYR A C 1
ATOM 1199 O O . TYR A 1 158 ? -13.847 -11.555 5.554 1.00 88.38 158 TYR A O 1
ATOM 1207 N N . GLN A 1 159 ? -11.928 -12.202 6.532 1.00 86.94 159 GLN A N 1
ATOM 1208 C CA . GLN A 1 159 ? -12.359 -11.830 7.878 1.00 86.94 159 GLN A CA 1
ATOM 1209 C C . GLN A 1 159 ? -12.521 -10.310 7.987 1.00 86.94 159 GLN A C 1
ATOM 1211 O O . GLN A 1 159 ? -11.656 -9.544 7.554 1.00 86.94 159 GLN A O 1
ATOM 1216 N N . GLU A 1 160 ? -13.636 -9.864 8.565 1.00 85.06 160 GLU A N 1
ATOM 1217 C CA . GLU A 1 160 ? -13.829 -8.450 8.875 1.00 85.06 160 GLU A CA 1
ATOM 1218 C C . GLU A 1 160 ? -12.795 -7.987 9.912 1.00 85.06 160 GLU A C 1
ATOM 1220 O O . GLU A 1 160 ? -12.324 -8.754 10.753 1.00 85.06 160 GLU A O 1
ATOM 1225 N N . ARG A 1 161 ? -12.429 -6.703 9.871 1.00 84.44 161 ARG A N 1
ATOM 1226 C CA . ARG A 1 161 ? -11.496 -6.133 10.844 1.00 84.44 161 ARG A CA 1
ATOM 1227 C C . ARG A 1 161 ? -12.129 -6.192 12.236 1.00 84.44 161 ARG A C 1
ATOM 1229 O O . ARG A 1 161 ? -13.217 -5.659 12.437 1.00 84.44 161 ARG A O 1
ATOM 1236 N N . ASN A 1 162 ? -11.403 -6.732 13.218 1.00 88.19 162 ASN A N 1
ATOM 1237 C CA . ASN A 1 162 ? -11.881 -6.845 14.604 1.00 88.19 162 ASN A CA 1
ATOM 1238 C C . ASN A 1 162 ? -12.421 -5.527 15.171 1.00 88.19 162 ASN A C 1
ATOM 1240 O O . ASN A 1 162 ? -13.425 -5.528 15.874 1.00 88.19 162 ASN A O 1
ATOM 1244 N N . ARG A 1 163 ? -11.776 -4.395 14.860 1.00 85.75 163 ARG A N 1
ATOM 1245 C CA . ARG A 1 163 ? -12.237 -3.079 15.319 1.00 85.75 163 ARG A CA 1
ATOM 1246 C C . ARG A 1 163 ? -13.581 -2.685 14.705 1.00 85.75 163 ARG A C 1
ATOM 1248 O O . ARG A 1 163 ? -14.432 -2.189 15.430 1.00 85.75 163 ARG A O 1
ATOM 1255 N N . ASP A 1 164 ? -13.786 -2.956 13.419 1.00 88.12 164 ASP A N 1
ATOM 1256 C CA . ASP A 1 164 ? -15.042 -2.645 12.728 1.00 88.12 164 ASP A CA 1
ATOM 1257 C C . ASP A 1 164 ? -16.178 -3.529 13.270 1.00 88.12 164 ASP A C 1
ATOM 1259 O O . ASP A 1 164 ? -17.268 -3.034 13.563 1.00 88.12 164 ASP A O 1
ATOM 1263 N N . LEU A 1 165 ? -15.894 -4.819 13.502 1.00 91.50 165 LEU A N 1
ATOM 1264 C CA . LEU A 1 165 ? -16.808 -5.744 14.177 1.00 91.50 165 LEU A CA 1
ATOM 1265 C C . LEU A 1 165 ? -17.154 -5.273 15.591 1.00 91.50 165 LEU A C 1
ATOM 1267 O O . LEU A 1 165 ? -18.330 -5.234 15.943 1.00 91.50 165 LEU A O 1
ATOM 1271 N N . LEU A 1 166 ? -16.157 -4.882 16.389 1.00 92.50 166 LEU A N 1
ATOM 1272 C CA . LEU A 1 166 ? -16.359 -4.403 17.755 1.00 92.50 166 LEU A CA 1
ATOM 1273 C C . LEU A 1 166 ? -17.230 -3.145 17.779 1.00 92.50 166 LEU A C 1
ATOM 1275 O O . LEU A 1 166 ? -18.195 -3.086 18.533 1.00 92.50 166 LEU A O 1
ATOM 1279 N N . THR A 1 167 ? -16.933 -2.158 16.931 1.00 91.69 167 THR A N 1
ATOM 1280 C CA . THR A 1 167 ? -17.719 -0.920 16.853 1.00 91.69 167 THR A CA 1
ATOM 1281 C C . THR A 1 167 ? -19.150 -1.180 16.383 1.00 91.69 167 THR A C 1
ATOM 1283 O O . THR A 1 167 ? -20.074 -0.539 16.874 1.00 91.69 167 THR A O 1
ATOM 1286 N N . ARG A 1 168 ? -19.358 -2.131 15.466 1.00 93.62 168 ARG A N 1
ATOM 1287 C CA . ARG A 1 168 ? -20.691 -2.478 14.956 1.00 93.62 168 ARG A CA 1
ATOM 1288 C C . ARG A 1 168 ? -21.519 -3.296 15.948 1.00 93.62 168 ARG A C 1
ATOM 1290 O O . ARG A 1 168 ? -22.702 -3.019 16.112 1.00 93.62 168 ARG A O 1
ATOM 1297 N N . LEU A 1 169 ? -20.923 -4.312 16.570 1.00 96.31 169 LEU A N 1
ATOM 1298 C CA . LEU A 1 169 ? -21.620 -5.254 17.454 1.00 96.31 169 LEU A CA 1
ATOM 1299 C C . LEU A 1 169 ? -21.722 -4.750 18.899 1.00 96.31 169 LEU A C 1
ATOM 1301 O O . LEU A 1 169 ? -22.638 -5.143 19.615 1.00 96.31 169 LEU A O 1
ATOM 1305 N N . ALA A 1 170 ? -20.807 -3.877 19.327 1.00 95.81 170 ALA A N 1
ATOM 1306 C CA . ALA A 1 170 ? -20.768 -3.313 20.672 1.00 95.81 170 ALA A CA 1
ATOM 1307 C C . ALA A 1 170 ? -20.370 -1.818 20.641 1.00 95.81 170 ALA A C 1
ATOM 1309 O O . ALA A 1 170 ? -19.310 -1.442 21.149 1.00 95.81 170 ALA A O 1
ATOM 1310 N N . PRO A 1 171 ? -21.217 -0.928 20.084 1.00 95.25 171 PRO A N 1
ATOM 1311 C CA . PRO A 1 171 ? -20.877 0.486 19.880 1.00 95.25 171 PRO A CA 1
ATOM 1312 C C . PRO A 1 171 ? -20.563 1.243 21.178 1.00 95.25 171 PRO A C 1
ATOM 1314 O O . PRO A 1 171 ? -19.772 2.183 21.169 1.00 95.25 171 PRO A O 1
ATOM 1317 N N . ALA A 1 172 ? -21.140 0.814 22.305 1.00 95.19 172 ALA A N 1
ATOM 1318 C CA . ALA A 1 172 ? -20.891 1.407 23.616 1.00 95.19 172 ALA A CA 1
ATOM 1319 C C . ALA A 1 172 ? -19.605 0.900 24.296 1.00 95.19 172 ALA A C 1
ATOM 1321 O O . ALA A 1 172 ? -19.191 1.488 25.290 1.00 95.19 172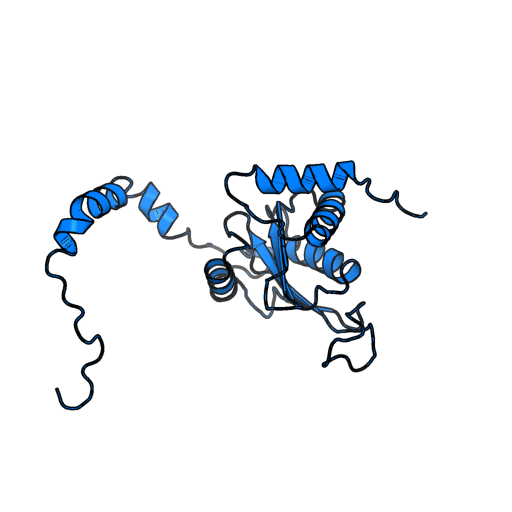 ALA A O 1
ATOM 1322 N N . ALA A 1 173 ? -18.961 -0.160 23.787 1.00 93.62 173 ALA A N 1
ATOM 1323 C CA . ALA A 1 173 ? -17.833 -0.798 24.468 1.00 93.62 173 ALA A CA 1
ATOM 1324 C C . ALA A 1 173 ? -16.631 0.141 24.619 1.00 93.62 173 ALA A C 1
ATOM 1326 O O . ALA A 1 173 ? -16.100 0.277 25.716 1.00 93.62 173 ALA A O 1
ATOM 1327 N N . ILE A 1 174 ? -16.228 0.813 23.535 1.00 91.50 174 ILE A N 1
ATOM 1328 C CA . ILE A 1 174 ? -15.085 1.736 23.566 1.00 91.50 174 ILE A CA 1
ATOM 1329 C C . ILE A 1 174 ? -15.381 2.935 24.487 1.00 91.50 174 ILE A C 1
ATOM 1331 O O . ILE A 1 174 ? -14.623 3.112 25.436 1.00 91.50 174 ILE A O 1
ATOM 1335 N N . PRO A 1 175 ? -16.497 3.684 24.328 1.00 94.12 175 PRO A N 1
ATOM 1336 C CA . PRO A 1 175 ? -16.821 4.781 25.245 1.00 94.12 175 PRO A CA 1
ATOM 1337 C C . PRO A 1 175 ? -16.915 4.359 26.716 1.00 94.12 175 PRO A C 1
ATOM 1339 O O . PRO A 1 175 ? -16.491 5.103 27.596 1.00 94.12 175 PRO A O 1
ATOM 1342 N N . ALA A 1 176 ? -17.463 3.171 26.997 1.00 93.25 176 ALA A N 1
ATOM 1343 C CA . ALA A 1 176 ? -17.580 2.668 28.363 1.00 93.25 176 ALA A CA 1
ATOM 1344 C C . ALA A 1 176 ? -16.211 2.368 28.990 1.00 93.25 176 ALA A C 1
ATOM 1346 O O . ALA A 1 176 ? -15.992 2.698 30.154 1.00 93.25 176 ALA A O 1
ATOM 1347 N N . VAL A 1 177 ? -15.290 1.771 28.225 1.00 91.69 177 VAL A N 1
ATOM 1348 C CA . VAL A 1 177 ? -13.913 1.521 28.676 1.00 91.69 177 VAL A CA 1
ATOM 1349 C C . VAL A 1 177 ? -13.154 2.834 28.847 1.00 91.69 177 VAL A C 1
ATOM 1351 O O . VAL A 1 177 ? -12.532 3.027 29.889 1.00 91.69 177 VAL A O 1
ATOM 1354 N N . ASP A 1 178 ? -13.259 3.751 27.884 1.00 92.31 178 ASP A N 1
ATOM 1355 C CA . ASP A 1 178 ? -12.597 5.058 27.933 1.00 92.31 178 ASP A CA 1
ATOM 1356 C C . ASP A 1 178 ? -13.035 5.856 29.173 1.00 92.31 178 ASP A C 1
ATOM 1358 O O . ASP A 1 178 ? -12.198 6.406 29.888 1.00 92.31 178 ASP A O 1
ATOM 1362 N N . ALA A 1 179 ? -14.332 5.842 29.505 1.00 94.94 179 ALA A N 1
ATOM 1363 C CA . ALA A 1 179 ? -14.870 6.518 30.689 1.00 94.94 179 ALA A CA 1
ATOM 1364 C C . ALA A 1 179 ? -14.386 5.924 32.025 1.00 94.94 179 ALA A C 1
ATOM 1366 O O . ALA A 1 179 ? -14.488 6.576 33.062 1.00 94.94 179 ALA A O 1
ATOM 1367 N N . GLN A 1 180 ? -13.902 4.680 32.028 1.00 93.00 180 GLN A N 1
ATOM 1368 C CA . GLN A 1 180 ? -13.391 3.997 33.220 1.00 93.00 180 GLN A CA 1
ATOM 1369 C C . GLN A 1 180 ? -11.863 3.858 33.206 1.00 93.00 180 GLN A C 1
ATOM 1371 O O . GLN A 1 180 ? -11.300 3.296 34.145 1.00 93.00 180 GLN A O 1
ATOM 1376 N N . TRP A 1 181 ? -11.181 4.373 32.177 1.00 89.88 181 TRP A N 1
ATOM 1377 C CA . TRP A 1 181 ? -9.757 4.130 31.946 1.00 89.88 181 TRP A CA 1
ATOM 1378 C C . TRP A 1 181 ? -8.884 4.581 33.121 1.00 89.88 181 TRP A C 1
ATOM 1380 O O . TRP A 1 181 ? -8.054 3.814 33.610 1.00 89.88 181 TRP A O 1
ATOM 1390 N N . GLU A 1 182 ? -9.138 5.783 33.647 1.00 90.88 182 GLU A N 1
ATOM 1391 C CA . GLU A 1 182 ? -8.443 6.310 34.828 1.00 90.88 182 GLU A CA 1
ATOM 1392 C C . GLU A 1 182 ? -8.647 5.420 36.057 1.00 90.88 182 GLU A C 1
ATOM 1394 O O . GLU A 1 182 ? -7.703 5.159 36.799 1.00 90.88 182 GLU A O 1
ATOM 1399 N N . ARG A 1 183 ? -9.862 4.888 36.244 1.00 92.00 183 ARG A N 1
ATOM 1400 C CA . ARG A 1 183 ? -10.176 3.970 37.344 1.00 92.00 183 ARG A CA 1
ATOM 1401 C C . ARG A 1 183 ? -9.444 2.639 37.195 1.00 92.00 183 ARG A C 1
ATOM 1403 O O . ARG A 1 183 ? -8.973 2.103 38.192 1.00 92.00 183 ARG A O 1
ATOM 1410 N N . TYR A 1 184 ? -9.367 2.090 35.983 1.00 86.19 184 TYR A N 1
ATOM 1411 C CA . TYR A 1 184 ? -8.681 0.819 35.726 1.00 86.19 184 TYR A CA 1
ATOM 1412 C C . TYR A 1 184 ? -7.167 0.921 35.899 1.00 86.19 184 TYR A C 1
ATOM 1414 O O . TYR A 1 184 ? -6.540 -0.040 36.339 1.00 86.19 184 TYR A O 1
ATOM 1422 N N . LEU A 1 185 ? -6.589 2.077 35.573 1.00 86.00 185 LEU A N 1
ATOM 1423 C CA . LEU A 1 185 ? -5.158 2.324 35.730 1.00 86.00 185 LEU A CA 1
ATOM 1424 C C . LEU A 1 185 ? -4.781 2.883 37.107 1.00 86.00 185 LEU A C 1
ATOM 1426 O O . LEU A 1 185 ? -3.595 2.926 37.437 1.00 86.00 185 LEU A O 1
ATOM 1430 N N . ALA A 1 186 ? -5.752 3.286 37.930 1.00 89.25 186 ALA A N 1
ATOM 1431 C CA . ALA A 1 186 ? -5.494 3.781 39.275 1.00 89.25 186 ALA A CA 1
ATOM 1432 C C . ALA A 1 186 ? -4.769 2.717 40.115 1.00 89.25 186 ALA A C 1
ATOM 1434 O O . ALA A 1 186 ? -5.290 1.636 40.381 1.00 89.25 186 ALA A O 1
ATOM 1435 N N . GLY A 1 187 ? -3.543 3.029 40.538 1.00 79.88 187 GLY A N 1
ATOM 1436 C CA . GLY A 1 187 ? -2.712 2.108 41.312 1.00 79.88 187 GLY A CA 1
ATOM 1437 C C . GLY A 1 187 ? -2.085 0.972 40.497 1.00 79.88 187 GLY A C 1
ATOM 1438 O O . GLY A 1 187 ? -1.447 0.105 41.097 1.00 79.88 187 GLY A O 1
ATOM 1439 N N . TRP A 1 188 ? -2.211 0.978 39.161 1.00 81.62 188 TRP A N 1
ATOM 1440 C CA . TRP A 1 188 ? -1.471 0.051 38.309 1.00 81.62 188 TRP A CA 1
ATOM 1441 C C . TRP A 1 188 ? 0.028 0.288 38.497 1.00 81.62 188 TRP A C 1
ATOM 1443 O O . TRP A 1 188 ? 0.564 1.349 38.177 1.00 81.62 188 TRP A O 1
ATOM 1453 N N . LYS A 1 189 ? 0.703 -0.715 39.055 1.00 78.25 189 LYS A N 1
ATOM 1454 C CA . LYS A 1 189 ? 2.160 -0.786 39.101 1.00 78.25 189 LYS A CA 1
ATOM 1455 C C . LYS A 1 189 ? 2.581 -1.690 37.960 1.00 78.25 189 LYS A C 1
ATOM 1457 O O . LYS A 1 189 ? 2.017 -2.773 37.812 1.00 78.25 189 LYS A O 1
ATOM 1462 N N . GLN A 1 190 ? 3.554 -1.257 37.167 1.00 67.44 190 GLN A N 1
ATOM 1463 C CA . GLN A 1 190 ? 4.154 -2.107 36.149 1.00 67.44 190 GLN A CA 1
ATOM 1464 C C . GLN A 1 190 ? 4.757 -3.331 36.848 1.00 67.44 190 GLN A C 1
ATOM 1466 O O . GLN A 1 190 ? 5.823 -3.247 37.453 1.00 67.44 190 GLN A O 1
ATOM 1471 N N . GLY A 1 191 ? 4.037 -4.453 36.832 1.00 63.44 191 GLY A N 1
ATOM 1472 C CA . GLY A 1 191 ? 4.605 -5.739 37.211 1.00 63.44 191 GLY A CA 1
ATOM 1473 C C . GLY A 1 191 ? 5.698 -6.095 36.209 1.00 63.44 191 GLY A C 1
ATOM 1474 O O . GLY A 1 191 ? 5.584 -5.752 35.027 1.00 63.44 191 GLY A O 1
ATOM 1475 N N . SER A 1 192 ? 6.761 -6.764 36.657 1.00 57.09 192 SER A N 1
ATOM 1476 C CA . SER A 1 192 ? 7.708 -7.367 35.728 1.00 57.09 192 SER A CA 1
ATOM 1477 C C . SER A 1 192 ? 6.934 -8.403 34.905 1.00 57.09 192 SER A C 1
ATOM 1479 O O . SER A 1 192 ? 6.543 -9.461 35.384 1.00 57.09 192 SER A O 1
ATOM 1481 N N . CYS A 1 193 ? 6.637 -8.090 33.641 1.00 52.94 193 CYS A N 1
ATOM 1482 C CA . CYS A 1 193 ? 5.960 -9.031 32.738 1.00 52.94 193 CYS A CA 1
ATOM 1483 C C . CYS A 1 193 ? 6.822 -10.273 32.427 1.00 52.94 193 CYS A C 1
ATOM 1485 O O . CYS A 1 193 ? 6.376 -11.175 31.726 1.00 52.94 193 CYS A O 1
ATOM 1487 N N . TYR A 1 194 ? 8.044 -10.306 32.957 1.00 53.38 194 TYR A N 1
ATOM 1488 C CA . TYR A 1 194 ? 8.918 -11.457 33.080 1.00 53.38 194 TYR A CA 1
ATOM 1489 C C . TYR A 1 194 ? 9.501 -11.432 34.497 1.00 53.38 194 TYR A C 1
ATOM 1491 O O . TYR A 1 194 ? 10.313 -10.541 34.761 1.00 53.38 194 TYR A O 1
ATOM 1499 N N . PRO A 1 195 ? 9.152 -12.362 35.404 1.00 52.53 195 PRO A N 1
ATOM 1500 C CA . PRO A 1 195 ? 10.064 -12.652 36.498 1.00 52.53 195 PRO A CA 1
ATOM 1501 C C . PRO A 1 195 ? 11.383 -13.085 35.851 1.00 52.53 195 PRO A C 1
ATOM 1503 O O . PRO A 1 195 ? 11.413 -14.011 35.031 1.00 52.53 195 PRO A O 1
ATOM 1506 N N . LEU A 1 196 ? 12.468 -12.368 36.136 1.00 53.66 196 LEU A N 1
ATOM 1507 C CA . LEU A 1 196 ? 13.787 -12.906 35.832 1.00 53.66 196 LEU A CA 1
ATOM 1508 C C . LEU A 1 196 ? 13.988 -14.118 36.755 1.00 53.66 196 LEU A C 1
ATOM 1510 O O . LEU A 1 196 ? 13.471 -14.114 37.873 1.00 53.66 196 LEU A O 1
ATOM 1514 N N . PRO A 1 197 ? 14.694 -15.176 36.324 1.00 51.31 197 PRO A N 1
ATOM 1515 C CA . PRO A 1 197 ? 14.987 -16.288 37.218 1.00 51.31 197 PRO A CA 1
ATOM 1516 C C . PRO A 1 197 ? 15.714 -15.762 38.468 1.00 51.31 197 PRO A C 1
ATOM 1518 O O . PRO A 1 197 ? 16.859 -15.324 38.356 1.00 51.31 197 PRO A O 1
ATOM 1521 N N . GLY A 1 198 ? 15.052 -15.780 39.631 1.00 62.16 198 GLY A N 1
ATOM 1522 C CA . GLY A 1 198 ? 15.621 -15.322 40.905 1.00 62.16 198 GLY A CA 1
ATOM 1523 C C . GLY A 1 198 ? 14.786 -14.336 41.734 1.00 62.16 198 GLY A C 1
ATOM 1524 O O . GLY A 1 198 ? 15.238 -14.018 42.832 1.00 62.16 198 GLY A O 1
ATOM 1525 N N . ASP A 1 199 ? 13.621 -13.884 41.254 1.00 52.50 199 ASP A N 1
ATOM 1526 C CA . ASP A 1 199 ? 12.606 -13.192 42.080 1.00 52.50 199 ASP A CA 1
ATOM 1527 C C . ASP A 1 199 ? 11.747 -14.175 42.903 1.00 52.50 199 ASP A C 1
ATOM 1529 O O . ASP A 1 199 ? 11.426 -15.271 42.379 1.00 52.50 199 ASP A O 1
#

Radius of gyration: 20.97 Å; chains: 1; bounding box: 47×42×71 Å

pLDDT: mean 86.86, std 14.48, range [35.25, 98.62]

Sequence (199 aa):
MRGKKATTEQIIAVLKEAAAGPRFRRVAAPMDALALYRLRKAFPDVLALDSVGGATGWIIVTIDKKRRGQALEVGRRLAQTSISAKIIVIVDKDVDGTNLGEVMHTVGSRWQPFPAAEILDDMPGIPLDPSAVRSGRSSKIIIDATRQWPEEGGPKIYQERNRDLLTRLAPAAIPAVDAQWERYLAGWKQGSCYPLPGD

Secondary structure (DSSP, 8-state):
--PPPPPHHHHHHHHHHHHH-SS-----SHHHHHHHHHHHHH-TTEEEEEE-TT-TTEEEEEE---STTHHHHHHHHHHHH-TT-SEEEEEETTS-TT-HHHHHHHHHHH--TTTSEEEEEEEE--TT-TT-SSTTEEEEEEEE-S---GGGT--SSPPPPHHHHHHHH-TTHHHHHHHHHHHHHTT-----SS--TT-